Protein AF-A0A554S8Y3-F1 (afdb_monomer)

Solvent-accessible surface area (backbone atoms only — not comparable to full-atom values): 15514 Å² total; per-residue (Å²): 140,79,86,84,86,81,78,82,74,83,78,60,60,66,66,73,74,60,47,69,77,71,52,68,78,78,45,65,41,80,72,63,92,57,38,56,46,38,65,71,66,74,56,55,66,86,38,66,68,53,41,50,53,46,27,44,69,53,10,54,27,37,70,70,82,59,77,73,46,90,82,62,28,68,51,80,97,58,100,66,63,37,24,50,49,49,83,85,73,83,77,45,76,69,56,47,53,49,41,38,47,22,48,49,52,47,47,52,52,43,51,37,52,48,26,54,69,70,74,43,83,40,15,62,63,37,56,75,68,50,54,85,67,50,64,81,67,49,75,83,57,67,79,65,62,88,78,53,53,59,50,58,48,27,53,52,54,49,50,52,55,40,50,58,28,40,57,81,73,56,91,76,91,73,67,91,88,63,72,44,54,62,76,66,38,24,37,31,24,52,34,30,49,53,51,49,53,39,60,76,65,68,60,62,75,42,59,19,72,24,93,89,62,58,47,50,36,77,62,34,56,60,88,60,49,81,71,62,80,87,75,82,74,55,30,50,32,66,64,44,49,52,52,44,52,51,53,53,51,55,50,54,51,49,62,54,63,76,73,112

Sequence (260 aa):
MRDPITCHADHIDWFEQHGTEQLMGETSREAPREMHLREVFDFDVDDADQLVSFVESYGDPRHAVSPVDPSAPLAESRMDLPFAPVPGLRSTQASLRQLAHGVTLIRLLADHAEAALRGEPVGPIWQHAGAFDLRDTDERLNGEILDADVEDGGWRVFSDLLNRGLKVVHPVVVPAGTDARLAIASTFEVACVLIFNDLAESLPYSYCADETCGRRFKRQIGRAAQREGRRGAKFCSPQHARNQSQRERRRAARTKGEAG

Structure (mmCIF, N/CA/C/O backbone):
data_AF-A0A554S8Y3-F1
#
_entry.id   AF-A0A554S8Y3-F1
#
loop_
_atom_site.group_PDB
_atom_site.id
_atom_site.type_symbol
_atom_site.label_atom_id
_atom_site.label_alt_id
_atom_site.label_comp_id
_atom_site.label_asym_id
_atom_site.label_entity_id
_atom_site.label_seq_id
_atom_site.pdbx_PDB_ins_code
_atom_site.Cartn_x
_atom_site.Cartn_y
_atom_site.Cartn_z
_atom_site.occupancy
_atom_site.B_iso_or_equiv
_atom_site.auth_seq_id
_atom_site.auth_comp_id
_atom_site.auth_asym_id
_atom_site.auth_atom_id
_atom_site.pdbx_PDB_model_num
ATOM 1 N N . MET A 1 1 ? -1.867 9.276 -47.555 1.00 32.09 1 MET A N 1
ATOM 2 C CA . MET A 1 1 ? -0.697 9.967 -46.980 1.00 32.09 1 MET A CA 1
ATOM 3 C C . MET A 1 1 ? -1.157 10.620 -45.695 1.00 32.09 1 MET A C 1
ATOM 5 O O . MET A 1 1 ? -1.947 11.548 -45.763 1.00 32.09 1 MET A O 1
ATOM 9 N N . ARG A 1 2 ? -0.811 10.026 -44.551 1.00 24.88 2 ARG A N 1
ATOM 10 C CA . ARG A 1 2 ? -1.047 10.575 -43.212 1.00 24.88 2 ARG A CA 1
ATOM 11 C C . ARG A 1 2 ? 0.329 10.887 -42.640 1.00 24.88 2 ARG A C 1
ATOM 13 O O . ARG A 1 2 ? 1.201 10.023 -42.721 1.00 24.88 2 ARG A O 1
ATOM 20 N N . ASP A 1 3 ? 0.501 12.102 -42.144 1.00 22.52 3 ASP A N 1
ATOM 21 C CA . ASP A 1 3 ? 1.737 12.551 -41.513 1.00 22.52 3 ASP A CA 1
ATOM 22 C C . ASP A 1 3 ? 2.022 11.753 -40.228 1.00 22.52 3 ASP A C 1
ATOM 24 O O . ASP A 1 3 ? 1.081 11.385 -39.514 1.00 22.52 3 ASP A O 1
ATOM 28 N N . PRO A 1 4 ? 3.297 11.457 -39.924 1.00 25.80 4 PRO A N 1
ATOM 29 C CA . PRO A 1 4 ? 3.677 10.808 -38.681 1.00 25.80 4 PRO A CA 1
ATOM 30 C C . PRO A 1 4 ? 3.626 11.799 -37.510 1.00 25.80 4 PRO A C 1
ATOM 32 O O . PRO A 1 4 ? 4.131 12.917 -37.585 1.00 25.80 4 PRO A O 1
ATOM 35 N N . ILE A 1 5 ? 3.025 11.353 -36.409 1.00 22.69 5 ILE A N 1
ATOM 36 C CA . ILE A 1 5 ? 2.992 12.048 -35.121 1.00 22.69 5 ILE A CA 1
ATOM 37 C C . ILE A 1 5 ? 4.405 12.007 -34.525 1.00 22.69 5 ILE A C 1
ATOM 39 O O . ILE A 1 5 ? 4.878 10.951 -34.111 1.00 22.69 5 ILE A O 1
ATOM 43 N N . THR A 1 6 ? 5.086 13.150 -34.473 1.00 24.91 6 THR A N 1
ATOM 44 C CA . THR A 1 6 ? 6.301 13.341 -33.672 1.00 24.91 6 THR A CA 1
ATOM 45 C C . THR A 1 6 ? 5.913 13.545 -32.208 1.00 24.91 6 THR A C 1
ATOM 47 O O . THR A 1 6 ? 5.287 14.546 -31.863 1.00 24.91 6 THR A O 1
ATOM 50 N N . CYS A 1 7 ? 6.271 12.592 -31.346 1.00 25.59 7 CYS A N 1
ATOM 51 C CA . CYS A 1 7 ? 6.170 12.738 -29.896 1.00 25.59 7 CYS A CA 1
ATOM 52 C C . CYS A 1 7 ? 7.400 13.514 -29.397 1.00 25.59 7 CYS A C 1
ATOM 54 O O . CYS A 1 7 ? 8.530 13.084 -29.621 1.00 25.59 7 CYS A O 1
ATOM 56 N N . HIS A 1 8 ? 7.176 14.670 -28.771 1.00 25.42 8 HIS A N 1
ATOM 57 C CA . HIS A 1 8 ? 8.222 15.508 -28.183 1.00 25.42 8 HIS A CA 1
ATOM 58 C C . HIS A 1 8 ? 8.932 14.780 -27.030 1.00 25.42 8 HIS A C 1
ATOM 60 O O . HIS A 1 8 ? 8.287 14.229 -26.137 1.00 25.42 8 HIS A O 1
ATOM 66 N N . ALA A 1 9 ? 10.264 14.779 -27.074 1.00 29.89 9 ALA A N 1
ATOM 67 C CA . ALA A 1 9 ? 11.174 14.103 -26.154 1.00 29.89 9 ALA A CA 1
ATOM 68 C C . ALA A 1 9 ? 11.565 14.992 -24.955 1.00 29.89 9 ALA A C 1
ATOM 70 O O . ALA A 1 9 ? 12.721 15.024 -24.547 1.00 29.89 9 ALA A O 1
ATOM 71 N N . ASP A 1 10 ? 10.609 15.708 -24.362 1.00 30.97 10 ASP A N 1
ATOM 72 C CA . ASP A 1 10 ? 10.915 16.793 -23.413 1.00 30.97 10 ASP A CA 1
ATOM 73 C C . ASP A 1 10 ? 11.149 16.321 -21.956 1.00 30.97 10 ASP A C 1
ATOM 75 O O . ASP A 1 10 ? 11.241 17.138 -21.043 1.00 30.97 10 ASP A O 1
ATOM 79 N N . HIS A 1 11 ? 11.258 15.010 -21.698 1.00 35.75 11 HIS A N 1
ATOM 80 C CA . HIS A 1 11 ? 11.501 14.466 -20.348 1.00 35.75 11 HIS A CA 1
ATOM 81 C C . HIS A 1 11 ? 12.909 13.886 -20.125 1.00 35.75 11 HIS A C 1
ATOM 83 O O . HIS A 1 11 ? 13.242 13.553 -18.989 1.00 35.75 11 HIS A O 1
ATOM 89 N N . ILE A 1 12 ? 13.740 13.790 -21.169 1.00 36.66 12 ILE A N 1
ATOM 90 C CA . ILE A 1 12 ? 15.119 13.273 -21.067 1.00 36.66 12 ILE A CA 1
ATOM 91 C C . ILE A 1 12 ? 16.113 14.393 -20.688 1.00 36.66 12 ILE A C 1
ATOM 93 O O . ILE A 1 12 ? 17.079 14.144 -19.968 1.00 36.66 12 ILE A O 1
ATOM 97 N N . ASP A 1 13 ? 15.809 15.647 -21.038 1.00 39.38 13 ASP A N 1
ATOM 98 C CA . ASP A 1 13 ? 16.707 16.802 -20.861 1.00 39.38 13 ASP A CA 1
ATOM 99 C C . ASP A 1 13 ? 17.059 17.140 -19.401 1.00 39.38 13 ASP A C 1
ATOM 101 O O . ASP A 1 13 ? 18.112 17.721 -19.132 1.00 39.38 13 ASP A O 1
ATOM 105 N N . TRP A 1 14 ? 16.215 16.787 -18.424 1.00 40.28 14 TRP A N 1
ATOM 106 C CA . TRP A 1 14 ? 16.473 17.154 -17.025 1.00 40.28 14 TRP A CA 1
ATOM 107 C C . TRP A 1 14 ? 17.658 16.382 -16.422 1.00 40.28 14 TRP A C 1
ATOM 109 O O . TRP A 1 14 ? 18.481 16.968 -15.711 1.00 40.28 14 TRP A O 1
ATOM 119 N N . PHE A 1 15 ? 17.770 15.089 -16.746 1.00 39.41 15 PHE A N 1
ATOM 120 C CA . PHE A 1 15 ? 18.837 14.210 -16.258 1.00 39.41 15 PHE A CA 1
ATOM 121 C C . PHE A 1 15 ? 20.174 14.458 -16.965 1.00 39.41 15 PHE A C 1
ATOM 123 O O . PHE A 1 15 ? 21.226 14.312 -16.342 1.00 39.41 15 PHE A O 1
ATOM 130 N N . GLU A 1 16 ? 20.149 14.880 -18.232 1.00 44.16 16 GLU A N 1
ATOM 131 C CA . GLU A 1 16 ? 21.363 15.218 -18.984 1.00 44.16 16 GLU A CA 1
ATOM 132 C C . GLU A 1 16 ? 21.994 16.542 -18.518 1.00 44.16 16 GLU A C 1
ATOM 134 O O . GLU A 1 16 ? 23.217 16.680 -18.541 1.00 44.16 16 GLU A O 1
ATOM 139 N N . GLN A 1 17 ? 21.192 17.497 -18.027 1.00 43.94 17 GLN A N 1
ATOM 140 C CA . GLN A 1 17 ? 21.682 18.822 -17.622 1.00 43.94 17 GLN A CA 1
ATOM 141 C C . GLN A 1 17 ? 22.349 18.880 -16.237 1.00 43.94 17 GLN A C 1
ATOM 143 O O . GLN A 1 17 ? 23.134 19.798 -16.001 1.00 43.94 17 GLN A O 1
ATOM 148 N N . HIS A 1 18 ? 22.064 17.946 -15.319 1.00 44.47 18 HIS A N 1
ATOM 149 C CA . HIS A 1 18 ? 22.409 18.125 -13.895 1.00 44.47 18 HIS A CA 1
ATOM 150 C C . HIS A 1 18 ? 23.470 17.183 -13.317 1.00 44.47 18 HIS A C 1
ATOM 152 O O . HIS A 1 18 ? 23.803 17.348 -12.152 1.00 44.47 18 HIS A O 1
ATOM 158 N N . GLY A 1 19 ? 24.047 16.253 -14.087 1.00 38.53 19 GLY A N 1
ATOM 159 C CA . GLY A 1 19 ? 25.144 15.393 -13.614 1.00 38.53 19 GLY A CA 1
ATOM 160 C C . GLY A 1 19 ? 24.766 14.510 -12.409 1.00 38.53 19 GLY A C 1
ATOM 161 O O . GLY A 1 19 ? 24.662 14.952 -11.269 1.00 38.53 19 GLY A O 1
ATOM 162 N N . THR A 1 20 ? 24.617 13.205 -12.626 1.00 44.44 20 THR A N 1
ATOM 163 C CA . THR A 1 20 ? 24.158 12.246 -11.598 1.00 44.44 20 THR A CA 1
ATOM 164 C C . THR A 1 20 ? 25.006 12.205 -10.315 1.00 44.44 20 THR A C 1
ATOM 166 O O . THR A 1 20 ? 24.491 11.821 -9.267 1.00 44.44 20 THR A O 1
ATOM 169 N N . GLU A 1 21 ? 26.274 12.633 -10.356 1.00 37.38 21 GLU A N 1
ATOM 170 C CA . GLU A 1 21 ? 27.138 12.739 -9.165 1.00 37.38 21 GLU A CA 1
ATOM 171 C C . GLU A 1 21 ? 26.635 13.764 -8.138 1.00 37.38 21 GLU A C 1
ATOM 173 O O . GLU A 1 21 ? 26.819 13.561 -6.940 1.00 37.38 21 GLU A O 1
ATOM 178 N N . GLN A 1 22 ? 25.948 14.827 -8.572 1.00 37.47 22 GLN A N 1
ATOM 179 C CA . GLN A 1 22 ? 25.429 15.859 -7.670 1.00 37.47 22 GLN A CA 1
ATOM 180 C C . GLN A 1 22 ? 24.084 15.461 -7.027 1.00 37.47 22 GLN A C 1
ATOM 182 O O . GLN A 1 22 ? 23.733 15.966 -5.965 1.00 37.47 22 GLN A O 1
ATOM 187 N N . LEU A 1 23 ? 23.356 14.505 -7.621 1.00 41.91 23 LEU A N 1
ATOM 188 C CA . LEU A 1 23 ? 22.058 14.011 -7.135 1.00 41.91 23 LEU A CA 1
ATOM 189 C C . LEU A 1 23 ? 22.181 12.874 -6.106 1.00 41.91 23 LEU A C 1
ATOM 191 O O . LEU A 1 23 ? 21.374 12.798 -5.176 1.00 41.91 23 LEU A O 1
ATOM 195 N N . MET A 1 24 ? 23.198 12.012 -6.228 1.00 43.16 24 MET A N 1
ATOM 196 C CA . MET A 1 24 ? 23.351 10.835 -5.357 1.00 43.16 24 MET A CA 1
ATOM 197 C C . MET A 1 24 ? 23.860 11.162 -3.940 1.00 43.16 24 MET A C 1
ATOM 199 O O . MET A 1 24 ? 23.683 10.350 -3.034 1.00 43.16 24 MET A O 1
ATOM 203 N N . GLY A 1 25 ? 24.454 12.343 -3.726 1.00 37.69 25 GLY A N 1
ATOM 204 C CA . GLY A 1 25 ? 25.002 12.750 -2.425 1.00 37.69 25 GLY A CA 1
ATOM 205 C C . GLY A 1 25 ? 23.976 13.268 -1.407 1.00 37.69 25 GLY A C 1
ATOM 206 O O . GLY A 1 25 ? 24.238 13.198 -0.209 1.00 37.69 25 GLY A O 1
ATOM 207 N N . GLU A 1 26 ? 22.811 13.764 -1.851 1.00 44.97 26 GLU A N 1
ATOM 208 C CA . GLU A 1 26 ? 21.887 14.519 -0.978 1.00 44.97 26 GLU A CA 1
ATOM 209 C C . GLU A 1 26 ? 20.409 14.082 -1.022 1.00 44.97 26 GLU A C 1
ATOM 211 O O . GLU A 1 26 ? 19.619 14.574 -0.215 1.00 44.97 26 GLU A O 1
ATOM 216 N N . THR A 1 27 ? 19.993 13.157 -1.901 1.00 53.38 27 THR A N 1
ATOM 217 C CA . THR A 1 27 ? 18.547 12.878 -2.098 1.00 53.38 27 THR A CA 1
ATOM 218 C C . THR A 1 27 ? 18.084 11.441 -1.862 1.00 53.38 27 THR A C 1
ATOM 220 O O . THR A 1 27 ? 16.877 11.202 -1.859 1.00 53.38 27 THR A O 1
ATOM 223 N N . SER A 1 28 ? 18.991 10.503 -1.578 1.00 56.44 28 SER A N 1
ATOM 224 C CA . SER A 1 28 ? 18.603 9.155 -1.147 1.00 56.44 28 SER A CA 1
ATOM 225 C C . SER A 1 28 ? 17.896 9.207 0.211 1.00 56.44 28 SER A C 1
ATOM 227 O O . SER A 1 28 ? 18.450 9.707 1.195 1.00 56.44 28 SER A O 1
ATOM 229 N N . ARG A 1 29 ? 16.672 8.678 0.273 1.00 65.25 29 ARG A N 1
ATOM 230 C CA . ARG A 1 29 ? 15.918 8.502 1.521 1.00 65.25 29 ARG A CA 1
ATOM 231 C C . ARG A 1 29 ? 15.637 7.024 1.770 1.00 65.25 29 ARG A C 1
ATOM 233 O O . ARG A 1 29 ? 15.319 6.283 0.846 1.00 65.25 29 ARG A O 1
ATOM 240 N N . GLU A 1 30 ? 15.711 6.610 3.036 1.00 70.62 30 GLU A N 1
ATOM 241 C CA . GLU A 1 30 ? 15.202 5.301 3.460 1.00 70.62 30 GLU A CA 1
ATOM 242 C C . GLU A 1 30 ? 13.674 5.311 3.321 1.00 70.62 30 GLU A C 1
ATOM 244 O O . GLU A 1 30 ? 12.994 6.204 3.840 1.00 70.62 30 GLU A O 1
ATOM 249 N N . ALA A 1 31 ? 13.128 4.325 2.611 1.00 76.50 31 ALA A N 1
ATOM 250 C CA . ALA A 1 31 ? 11.687 4.165 2.486 1.00 76.50 31 ALA A CA 1
ATOM 251 C C . ALA A 1 31 ? 11.042 3.875 3.851 1.00 76.50 31 ALA A C 1
ATOM 253 O O . ALA A 1 31 ? 11.572 3.074 4.631 1.00 76.50 31 ALA A O 1
ATOM 254 N N . PRO A 1 32 ? 9.872 4.466 4.160 1.00 84.06 32 PRO A N 1
ATOM 255 C CA . PRO A 1 32 ? 9.153 4.128 5.377 1.00 84.06 32 PRO A CA 1
ATOM 256 C C . PRO A 1 32 ? 8.871 2.624 5.465 1.00 84.06 32 PRO A C 1
ATOM 258 O O . PRO A 1 32 ? 8.355 2.001 4.534 1.00 84.06 32 PRO A O 1
ATOM 261 N N . ARG A 1 33 ? 9.150 2.041 6.634 1.00 76.31 33 ARG A N 1
ATOM 262 C CA . ARG A 1 33 ? 8.761 0.664 6.959 1.00 76.31 33 ARG A CA 1
ATOM 263 C C . ARG A 1 33 ? 7.232 0.606 6.933 1.00 76.31 33 ARG A C 1
ATOM 265 O O . ARG A 1 33 ? 6.613 1.210 7.802 1.00 76.31 33 ARG A O 1
ATOM 272 N N . GLU A 1 34 ? 6.644 -0.106 5.973 1.00 87.62 34 GLU A N 1
ATOM 273 C CA . GLU A 1 34 ? 5.189 -0.167 5.692 1.00 87.62 34 GLU A CA 1
ATOM 274 C C . GLU A 1 34 ? 4.627 0.951 4.791 1.00 87.62 34 GLU A C 1
ATOM 276 O O . GLU A 1 34 ? 3.426 1.227 4.833 1.00 87.62 34 GLU A O 1
ATOM 281 N N . MET A 1 35 ? 5.453 1.575 3.944 1.00 92.06 35 MET A N 1
ATOM 282 C CA . MET A 1 35 ? 4.984 2.535 2.932 1.00 92.06 35 MET A CA 1
ATOM 283 C C . MET A 1 35 ? 3.808 1.993 2.095 1.00 92.06 35 MET A C 1
ATOM 285 O O . MET A 1 35 ? 2.833 2.709 1.873 1.00 92.06 35 MET A O 1
ATOM 289 N N . HIS A 1 36 ? 3.859 0.715 1.700 1.00 92.69 36 HIS A N 1
ATOM 290 C CA . HIS A 1 36 ? 2.816 0.039 0.916 1.00 92.69 36 HIS A CA 1
ATOM 291 C C . HIS A 1 36 ? 1.486 -0.146 1.659 1.00 92.69 36 HIS A C 1
ATOM 293 O O . HIS A 1 36 ? 0.478 -0.403 1.014 1.00 92.69 36 HIS A O 1
ATOM 299 N N . LEU A 1 37 ? 1.457 -0.006 2.990 1.00 90.81 37 LEU A N 1
ATOM 300 C CA . LEU A 1 37 ? 0.238 -0.129 3.806 1.00 90.81 37 LEU A CA 1
ATOM 301 C C . LEU A 1 37 ? -0.275 1.212 4.323 1.00 90.81 37 LEU A C 1
ATOM 303 O O . LEU A 1 37 ? -1.469 1.355 4.579 1.00 90.81 37 LEU A O 1
ATOM 307 N N . ARG A 1 38 ? 0.632 2.170 4.535 1.00 89.38 38 ARG A N 1
ATOM 308 C CA . ARG A 1 38 ? 0.322 3.458 5.158 1.00 89.38 38 ARG A CA 1
ATOM 309 C C . ARG A 1 38 ? 0.218 4.540 4.108 1.00 89.38 38 ARG A C 1
ATOM 311 O O . ARG A 1 38 ? -0.877 4.988 3.807 1.00 89.38 38 ARG A O 1
ATOM 318 N N . GLU A 1 39 ? 1.354 4.909 3.537 1.00 92.06 39 GLU A N 1
ATOM 319 C CA . GLU A 1 39 ? 1.483 6.101 2.702 1.00 92.06 39 GLU A CA 1
ATOM 320 C C . GLU A 1 39 ? 0.682 5.963 1.412 1.00 92.06 39 GLU A C 1
ATOM 322 O O . GLU A 1 39 ? -0.038 6.873 1.024 1.00 92.06 39 GLU A O 1
ATOM 327 N N . VAL A 1 40 ? 0.720 4.780 0.795 1.00 92.94 40 VAL A N 1
ATOM 328 C CA . VAL A 1 40 ? -0.010 4.509 -0.447 1.00 92.94 40 VAL A CA 1
ATOM 329 C C . VAL A 1 40 ? -1.531 4.591 -0.257 1.00 92.94 40 VAL A C 1
ATOM 331 O O . VAL A 1 40 ? -2.231 4.881 -1.221 1.00 92.94 40 VAL A O 1
ATOM 334 N N . PHE A 1 41 ? -2.062 4.375 0.952 1.00 92.75 41 PHE A N 1
ATOM 335 C CA . PHE A 1 41 ? -3.505 4.370 1.245 1.00 92.75 41 PHE A CA 1
ATOM 336 C C . PHE A 1 41 ? -4.007 5.635 1.962 1.00 92.75 41 PHE A C 1
ATOM 338 O O . PHE A 1 41 ? -5.208 5.753 2.190 1.00 92.75 41 PHE A O 1
ATOM 345 N N . ASP A 1 42 ? -3.128 6.571 2.328 1.00 90.81 42 ASP A N 1
ATOM 346 C CA . ASP A 1 42 ? -3.476 7.726 3.177 1.00 90.81 42 ASP A CA 1
ATOM 347 C C . ASP A 1 42 ? -3.930 8.970 2.400 1.00 90.81 42 ASP A C 1
ATOM 349 O O . ASP A 1 42 ? -4.070 10.048 2.975 1.00 90.81 42 ASP A O 1
ATOM 353 N N . PHE A 1 43 ? -4.139 8.839 1.092 1.00 92.25 43 PHE A N 1
ATOM 35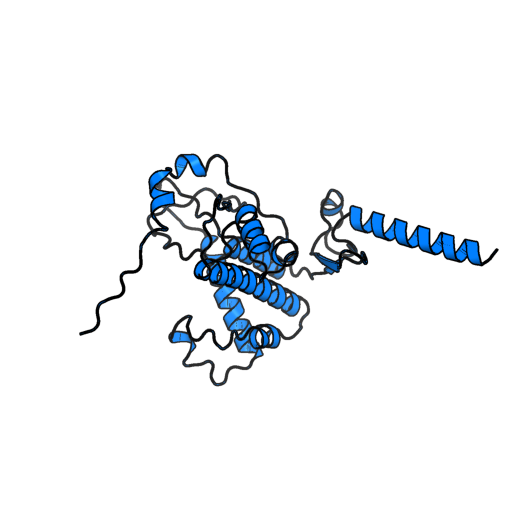4 C CA . PHE A 1 43 ? -4.505 9.950 0.222 1.00 92.25 43 PHE A CA 1
ATOM 355 C C . PHE A 1 43 ? -5.460 9.509 -0.891 1.00 92.25 43 PHE A C 1
ATOM 357 O O . PHE A 1 43 ? -5.552 8.322 -1.225 1.00 92.25 43 PHE A O 1
ATOM 364 N N . ASP A 1 44 ? -6.183 10.464 -1.465 1.00 93.50 44 ASP A N 1
ATOM 365 C CA . ASP A 1 44 ? -7.040 10.222 -2.623 1.00 93.50 44 ASP A CA 1
ATOM 366 C C . ASP A 1 44 ? -6.194 10.195 -3.904 1.00 93.50 44 ASP A C 1
ATOM 368 O O . ASP A 1 44 ? -5.532 11.171 -4.244 1.00 93.50 44 ASP A O 1
ATOM 372 N N . VAL A 1 45 ? -6.197 9.061 -4.608 1.00 91.88 45 VAL A N 1
ATOM 373 C CA . VAL A 1 45 ? -5.383 8.873 -5.822 1.00 91.88 45 VAL A CA 1
ATOM 374 C C . VAL A 1 45 ? -5.927 9.671 -7.010 1.00 91.88 45 VAL A C 1
ATOM 376 O O . VAL A 1 45 ? -5.173 9.968 -7.938 1.00 91.88 45 VAL A O 1
ATOM 379 N N . ASP A 1 46 ? -7.209 10.041 -6.965 1.00 90.00 46 ASP A N 1
ATOM 380 C CA . ASP A 1 46 ? -7.864 10.859 -7.985 1.00 90.00 46 ASP A CA 1
ATOM 381 C C . ASP A 1 46 ? -7.681 12.369 -7.726 1.00 90.00 46 ASP A C 1
ATOM 383 O O . ASP A 1 46 ? -7.937 13.192 -8.612 1.00 90.00 46 ASP A O 1
ATOM 387 N N . ASP A 1 47 ? -7.183 12.746 -6.542 1.00 94.56 47 ASP A N 1
ATOM 388 C CA . ASP A 1 47 ? -6.778 14.112 -6.213 1.00 94.56 47 ASP A CA 1
ATOM 389 C C . ASP A 1 47 ? -5.347 14.369 -6.716 1.00 94.56 47 ASP A C 1
ATOM 391 O O . ASP A 1 47 ? -4.356 13.850 -6.194 1.00 94.56 47 ASP A O 1
ATOM 395 N N . ALA A 1 48 ? -5.240 15.193 -7.760 1.00 91.69 48 ALA A N 1
ATOM 396 C CA . ALA A 1 48 ? -3.975 15.497 -8.417 1.00 91.69 48 ALA A CA 1
ATOM 397 C C . ALA A 1 48 ? -2.942 16.143 -7.480 1.00 91.69 48 ALA A C 1
ATOM 399 O O . ALA A 1 48 ? -1.752 15.850 -7.613 1.00 91.69 48 ALA A O 1
ATOM 400 N N . ASP A 1 49 ? -3.370 16.987 -6.538 1.00 92.00 49 ASP A N 1
ATOM 401 C CA . ASP A 1 49 ? -2.456 17.682 -5.629 1.00 92.00 49 ASP A CA 1
ATOM 402 C C . ASP A 1 49 ? -1.886 16.699 -4.602 1.00 92.00 49 ASP A C 1
ATOM 404 O O . ASP A 1 49 ? -0.682 16.696 -4.325 1.00 92.00 49 ASP A O 1
ATOM 408 N N . GLN A 1 50 ? -2.732 15.801 -4.088 1.00 94.56 50 GLN A N 1
ATOM 409 C CA . GLN A 1 50 ? -2.296 14.738 -3.184 1.00 94.56 50 GLN A CA 1
ATOM 410 C C . GLN A 1 50 ? -1.368 13.737 -3.885 1.00 94.56 50 GLN A C 1
ATOM 412 O O . GLN A 1 50 ? -0.345 13.348 -3.320 1.00 94.56 50 GLN A O 1
ATOM 417 N N . LEU A 1 51 ? -1.670 13.369 -5.134 1.00 92.50 51 LEU A N 1
ATOM 418 C CA . LEU A 1 51 ? -0.823 12.489 -5.936 1.00 92.50 51 LEU A CA 1
ATOM 419 C C . LEU A 1 51 ? 0.548 13.112 -6.227 1.00 92.50 51 LEU A C 1
ATOM 421 O O . LEU A 1 51 ? 1.566 12.437 -6.078 1.00 92.50 51 LEU A O 1
ATOM 425 N N . VAL A 1 52 ? 0.603 14.393 -6.609 1.00 89.81 52 VAL A N 1
ATOM 426 C CA . VAL A 1 52 ? 1.880 15.099 -6.812 1.00 89.81 52 VAL A CA 1
ATOM 427 C C . VAL A 1 52 ? 2.664 15.162 -5.504 1.00 89.81 52 VAL A C 1
ATOM 429 O O . VAL A 1 52 ? 3.843 14.813 -5.495 1.00 89.81 52 VAL A O 1
ATOM 432 N N . SER A 1 53 ? 2.011 15.503 -4.390 1.00 90.44 53 SER A N 1
ATOM 433 C CA . SER A 1 53 ? 2.654 15.536 -3.072 1.00 90.44 53 SER A CA 1
ATOM 434 C C . SER A 1 53 ? 3.227 14.172 -2.664 1.00 90.44 53 SER A C 1
ATOM 436 O O . SER A 1 53 ? 4.335 14.098 -2.121 1.00 90.44 53 SER A O 1
ATOM 438 N N . PHE A 1 54 ? 2.519 13.081 -2.974 1.00 91.94 54 PHE A N 1
ATOM 439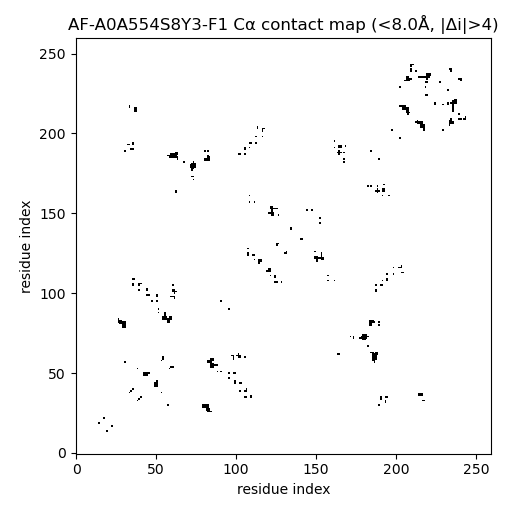 C CA . PHE A 1 54 ? 3.016 11.722 -2.776 1.00 91.94 54 PHE A CA 1
ATOM 440 C C . PHE A 1 54 ? 4.280 11.458 -3.608 1.00 91.94 54 PHE A C 1
ATOM 442 O O . PHE A 1 54 ? 5.282 11.005 -3.058 1.00 91.94 54 PHE A O 1
ATOM 449 N N . VAL A 1 55 ? 4.274 11.782 -4.905 1.00 89.50 55 VAL A N 1
ATOM 450 C CA . VAL A 1 55 ? 5.420 11.561 -5.811 1.00 89.50 55 VAL A CA 1
ATOM 451 C C . VAL A 1 55 ? 6.638 12.394 -5.405 1.00 89.50 55 VAL A C 1
ATOM 453 O O . VAL A 1 55 ? 7.768 11.906 -5.418 1.00 89.50 55 VAL A O 1
ATOM 456 N N . GLU A 1 56 ? 6.427 13.638 -4.983 1.00 87.19 56 GLU A N 1
ATOM 457 C CA . GLU A 1 56 ? 7.495 14.492 -4.454 1.00 87.19 56 GLU A CA 1
ATOM 458 C C . GLU A 1 56 ? 8.072 13.959 -3.138 1.00 87.19 56 GLU A C 1
ATOM 460 O O . GLU A 1 56 ? 9.242 14.186 -2.840 1.00 87.19 56 GLU A O 1
ATOM 465 N N . SER A 1 57 ? 7.272 13.249 -2.342 1.00 87.50 57 SER A N 1
ATOM 466 C CA . SER A 1 57 ? 7.704 12.714 -1.047 1.00 87.50 57 SER A CA 1
ATOM 467 C C . SER A 1 57 ? 8.384 11.353 -1.165 1.00 87.50 57 SER A C 1
ATOM 469 O O . SER A 1 57 ? 9.357 11.098 -0.450 1.00 87.50 57 SER A O 1
ATOM 471 N N . TYR A 1 58 ? 7.870 10.499 -2.053 1.00 87.31 58 TYR A N 1
ATOM 472 C CA . TYR A 1 58 ? 8.170 9.068 -2.102 1.00 87.31 58 TYR A CA 1
ATOM 473 C C . TYR A 1 58 ? 8.769 8.590 -3.426 1.00 87.31 58 TYR A C 1
ATOM 475 O O . TYR A 1 58 ? 9.199 7.447 -3.491 1.00 87.31 58 TYR A O 1
ATOM 483 N N . GLY A 1 59 ? 8.858 9.446 -4.445 1.00 87.25 59 GLY A N 1
ATOM 484 C CA . GLY A 1 59 ? 9.398 9.104 -5.761 1.00 87.25 59 GLY A CA 1
ATOM 485 C C . GLY A 1 59 ? 8.338 8.611 -6.748 1.00 87.25 59 GLY A C 1
ATOM 486 O O . GLY A 1 59 ? 7.139 8.582 -6.457 1.00 87.25 59 GLY A O 1
ATOM 487 N N . ASP A 1 60 ? 8.786 8.234 -7.946 1.00 88.00 60 ASP A N 1
ATOM 488 C CA . ASP A 1 60 ? 7.915 7.780 -9.032 1.00 88.00 60 ASP A CA 1
ATOM 489 C C . ASP A 1 60 ? 7.279 6.404 -8.716 1.00 88.00 60 ASP A C 1
ATOM 491 O O . ASP A 1 60 ? 8.004 5.429 -8.512 1.00 88.00 60 ASP A O 1
ATOM 495 N N . PRO A 1 61 ? 5.938 6.284 -8.668 1.00 89.25 61 PRO A N 1
ATOM 496 C CA . PRO A 1 61 ? 5.218 5.036 -8.427 1.00 89.25 61 PRO A CA 1
ATOM 497 C C . PRO A 1 61 ? 5.046 4.175 -9.673 1.00 89.25 61 PRO A C 1
ATOM 499 O O . PRO A 1 61 ? 4.430 3.114 -9.597 1.00 89.25 61 PRO A O 1
ATOM 502 N N . ARG A 1 62 ? 5.519 4.618 -10.836 1.00 86.25 62 ARG A N 1
ATOM 503 C CA . ARG A 1 62 ? 5.559 3.770 -12.023 1.00 86.25 62 ARG A CA 1
ATOM 504 C C . ARG A 1 62 ? 6.703 2.783 -11.849 1.00 86.25 62 ARG A C 1
ATOM 506 O O . ARG A 1 62 ? 7.758 3.141 -11.335 1.00 86.25 62 ARG A O 1
ATOM 513 N N . HIS A 1 63 ? 6.508 1.552 -12.316 1.00 75.31 63 HIS A N 1
ATOM 514 C CA . HIS A 1 63 ? 7.631 0.641 -12.510 1.00 75.31 63 HIS A CA 1
ATOM 515 C C . HIS A 1 63 ? 8.681 1.386 -13.330 1.00 75.31 63 HIS A C 1
ATOM 517 O O . HIS A 1 63 ? 8.344 1.896 -14.408 1.00 75.31 63 HIS A O 1
ATOM 523 N N . ALA A 1 64 ? 9.925 1.451 -12.854 1.00 62.56 64 ALA A N 1
ATOM 524 C CA . ALA A 1 64 ? 10.985 2.008 -13.662 1.00 62.56 64 ALA A CA 1
ATOM 525 C C . ALA A 1 64 ? 11.160 1.050 -14.836 1.00 62.56 64 ALA A C 1
ATOM 527 O O . ALA A 1 64 ? 11.871 0.052 -14.774 1.00 62.56 64 ALA A O 1
ATOM 528 N N . VAL A 1 65 ? 10.514 1.347 -15.964 1.00 47.72 65 VAL A N 1
ATOM 529 C CA . VAL A 1 65 ? 10.982 0.880 -17.269 1.00 47.72 65 VAL A CA 1
ATOM 530 C C . VAL A 1 65 ? 12.254 1.667 -17.574 1.00 47.72 65 VAL A C 1
ATOM 532 O O . VAL A 1 65 ? 12.392 2.282 -18.623 1.00 47.72 65 VAL A O 1
ATOM 535 N N . SER A 1 66 ? 13.181 1.728 -16.617 1.00 40.34 66 SER A N 1
ATOM 536 C CA . SER A 1 66 ? 14.534 2.038 -16.974 1.00 40.34 66 SER A CA 1
ATOM 537 C C . SER A 1 66 ? 14.941 0.844 -17.826 1.00 40.34 66 SER A C 1
ATOM 539 O O . SER A 1 66 ? 14.841 -0.296 -17.348 1.00 40.34 66 SER A O 1
ATOM 541 N N . PRO A 1 67 ? 15.354 1.035 -19.089 1.00 36.91 67 PRO A N 1
ATOM 542 C CA . PRO A 1 67 ? 16.303 0.097 -19.628 1.00 36.91 67 PRO A CA 1
ATOM 543 C C . PRO A 1 67 ? 17.433 0.155 -18.609 1.00 36.91 67 PRO A C 1
ATOM 545 O O . PRO A 1 67 ? 18.159 1.144 -18.535 1.00 36.91 67 PRO A O 1
ATOM 548 N N . VAL A 1 68 ? 17.526 -0.857 -17.744 1.00 40.41 68 VAL A N 1
ATOM 549 C CA . VAL A 1 68 ? 18.810 -1.175 -17.151 1.00 40.41 68 VAL A CA 1
ATOM 550 C C . VAL A 1 68 ? 19.649 -1.416 -18.384 1.00 40.41 68 VAL A C 1
ATOM 552 O O . VAL A 1 68 ? 19.555 -2.469 -19.014 1.00 40.41 68 VAL A O 1
ATOM 555 N N . ASP A 1 69 ? 20.337 -0.369 -18.827 1.00 38.88 69 ASP A N 1
ATOM 556 C CA . ASP A 1 69 ? 21.461 -0.520 -19.702 1.00 38.88 69 ASP A CA 1
ATOM 557 C C . ASP A 1 69 ? 22.284 -1.593 -18.990 1.00 38.88 69 ASP A C 1
ATOM 559 O O . ASP A 1 69 ? 22.661 -1.392 -17.836 1.00 38.88 69 ASP A O 1
ATOM 563 N N . PRO A 1 70 ? 22.471 -2.782 -19.571 1.00 40.47 70 PRO A N 1
ATOM 564 C CA . PRO A 1 70 ? 23.251 -3.821 -18.917 1.00 40.47 70 PRO A CA 1
ATOM 565 C C . PRO A 1 70 ? 24.703 -3.367 -18.673 1.00 40.47 70 PRO A C 1
ATOM 567 O O . PRO A 1 70 ? 25.449 -4.065 -17.990 1.00 40.47 70 PRO A O 1
ATOM 570 N N . SER A 1 71 ? 25.104 -2.206 -19.213 1.00 36.16 71 SER A N 1
ATOM 571 C CA . SER A 1 71 ? 26.350 -1.507 -18.907 1.00 36.16 71 SER A CA 1
ATOM 572 C C . SER A 1 71 ? 26.230 -0.408 -17.836 1.00 36.16 71 SER A C 1
ATOM 574 O O . SER A 1 71 ? 27.257 0.110 -17.396 1.00 36.16 71 SER A O 1
ATOM 576 N N . ALA A 1 72 ? 25.018 -0.093 -17.357 1.00 37.16 72 ALA A N 1
ATOM 577 C CA . ALA A 1 72 ? 24.789 0.707 -16.162 1.00 37.16 72 ALA A CA 1
ATOM 578 C C . ALA A 1 72 ? 25.110 -0.152 -14.920 1.00 37.16 72 ALA A C 1
ATOM 580 O O . ALA A 1 72 ? 24.505 -1.198 -14.692 1.00 37.16 72 ALA A O 1
ATOM 581 N N . PRO A 1 73 ? 26.095 0.247 -14.126 1.00 36.91 73 PRO A N 1
ATOM 582 C CA . PRO A 1 73 ? 26.716 -0.663 -13.160 1.00 36.91 73 PRO A CA 1
ATOM 583 C C . PRO A 1 73 ? 26.05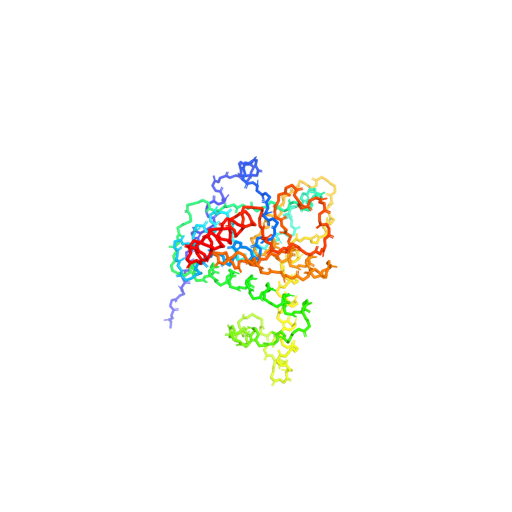4 -0.563 -11.775 1.00 36.91 73 PRO A C 1
ATOM 585 O O . PRO A 1 73 ? 25.286 0.350 -11.618 1.00 36.91 73 PRO A O 1
ATOM 588 N N . LEU A 1 74 ? 26.253 -1.436 -10.773 1.00 43.03 74 LEU A N 1
ATOM 589 C CA . LEU A 1 74 ? 25.400 -1.494 -9.549 1.00 43.03 74 LEU A CA 1
ATOM 590 C C . LEU A 1 74 ? 26.179 -1.447 -8.221 1.00 43.03 74 LEU A C 1
ATOM 592 O O . LEU A 1 74 ? 27.119 -2.221 -8.055 1.00 43.03 74 LEU A O 1
ATOM 596 N N . ALA A 1 75 ? 25.794 -0.583 -7.268 1.00 40.22 75 ALA A N 1
ATOM 597 C CA . ALA A 1 75 ? 26.561 -0.399 -6.026 1.00 40.22 75 ALA A CA 1
ATOM 598 C C . ALA A 1 75 ? 26.199 -1.328 -4.855 1.00 40.22 75 ALA A C 1
ATOM 600 O O . ALA A 1 75 ? 25.302 -2.167 -4.915 1.00 40.22 75 ALA A O 1
ATOM 601 N N . GLU A 1 76 ? 27.010 -1.185 -3.808 1.00 33.16 76 GLU A N 1
ATOM 602 C CA . GLU A 1 76 ? 27.245 -2.148 -2.741 1.00 33.16 76 GLU A CA 1
ATOM 603 C C . GLU A 1 76 ? 26.020 -2.507 -1.890 1.00 33.16 76 GLU A C 1
ATOM 605 O O . GLU A 1 76 ? 25.152 -1.702 -1.560 1.00 33.16 76 GLU A O 1
ATOM 610 N N . SER A 1 77 ? 26.026 -3.775 -1.483 1.00 33.31 77 SER A N 1
ATOM 611 C CA . SER A 1 77 ? 24.993 -4.499 -0.755 1.00 33.31 77 SER A CA 1
ATOM 612 C C . SER A 1 77 ? 24.669 -3.906 0.626 1.00 33.31 77 SER A C 1
ATOM 614 O O . SER A 1 77 ? 25.180 -4.360 1.654 1.00 33.31 77 SER A O 1
ATOM 616 N N . ARG A 1 78 ? 23.715 -2.976 0.669 1.00 34.19 78 ARG A N 1
ATOM 617 C CA . ARG A 1 78 ? 22.781 -2.796 1.793 1.00 34.19 78 ARG A CA 1
ATOM 618 C C . ARG A 1 78 ? 21.368 -2.812 1.217 1.00 34.19 78 ARG A C 1
ATOM 620 O O . ARG A 1 78 ? 21.108 -2.136 0.232 1.00 34.19 78 ARG A O 1
ATOM 627 N N . MET A 1 79 ? 20.454 -3.574 1.823 1.00 41.75 79 MET A N 1
ATOM 628 C CA . MET A 1 79 ? 19.013 -3.581 1.498 1.00 41.75 79 MET A CA 1
ATOM 629 C C . MET A 1 79 ? 18.315 -2.268 1.927 1.00 41.75 79 MET A C 1
ATOM 631 O O . MET A 1 79 ? 17.184 -2.278 2.399 1.00 41.75 79 MET A O 1
ATOM 635 N N . ASP A 1 80 ? 19.001 -1.140 1.772 1.00 43.12 80 ASP A N 1
ATOM 636 C CA . ASP A 1 80 ? 18.478 0.204 1.956 1.00 43.12 80 ASP A CA 1
ATOM 637 C C . ASP A 1 80 ? 18.405 0.804 0.547 1.00 43.12 80 ASP A C 1
ATOM 639 O O . ASP A 1 80 ? 19.333 1.481 0.107 1.00 43.12 80 ASP A O 1
ATOM 643 N N . LEU A 1 81 ? 17.362 0.451 -0.217 1.00 45.16 81 LEU A N 1
ATOM 644 C CA . LEU A 1 81 ? 17.212 0.954 -1.582 1.00 45.16 81 LEU A CA 1
ATOM 645 C C . LEU A 1 81 ? 17.003 2.472 -1.535 1.00 45.16 81 LEU A C 1
ATOM 647 O O . LEU A 1 81 ? 15.989 2.917 -0.987 1.00 45.16 81 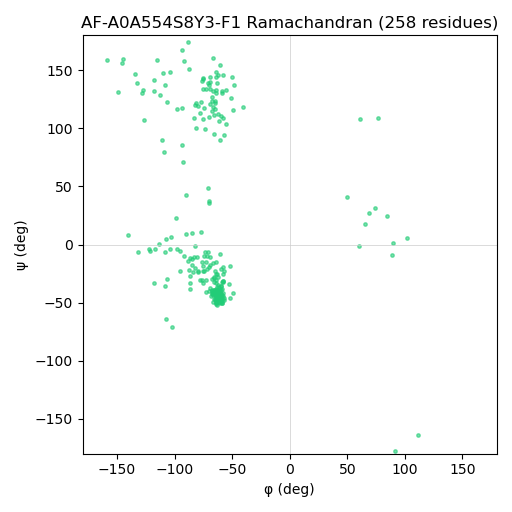LEU A O 1
ATOM 651 N N . PRO A 1 82 ? 17.925 3.269 -2.099 1.00 47.19 82 PRO A N 1
ATOM 652 C CA . PRO A 1 82 ? 17.704 4.693 -2.243 1.00 47.19 82 PRO A CA 1
ATOM 653 C C . PRO A 1 82 ? 16.568 4.906 -3.253 1.00 47.19 82 PRO A C 1
ATOM 655 O O . PRO A 1 82 ? 16.665 4.450 -4.393 1.00 47.19 82 PRO A O 1
ATOM 658 N N . PHE A 1 83 ? 15.503 5.606 -2.861 1.00 54.00 83 PHE A N 1
ATOM 659 C CA . PHE A 1 83 ? 14.556 6.188 -3.816 1.00 54.00 83 PHE A CA 1
ATOM 660 C C . PHE A 1 83 ? 14.811 7.696 -3.910 1.00 54.00 83 PHE A C 1
ATOM 662 O O . PHE A 1 83 ? 15.234 8.320 -2.931 1.00 54.00 83 PHE A O 1
ATOM 669 N N . ALA A 1 84 ? 14.570 8.280 -5.085 1.00 52.81 8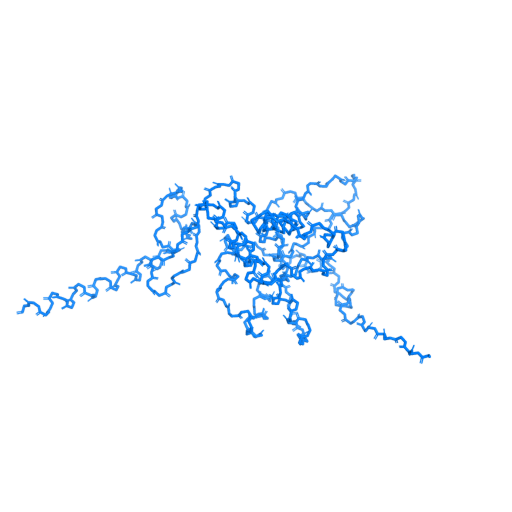4 ALA A N 1
ATOM 670 C CA . ALA A 1 84 ? 14.746 9.709 -5.312 1.00 52.81 84 ALA A CA 1
ATOM 671 C C . ALA A 1 84 ? 13.377 10.404 -5.418 1.00 52.81 84 ALA A C 1
ATOM 673 O O . ALA A 1 84 ? 12.578 10.033 -6.284 1.00 52.81 84 ALA A O 1
ATOM 674 N N . PRO A 1 85 ? 13.084 11.413 -4.577 1.00 57.22 85 PRO A N 1
ATOM 675 C CA . PRO A 1 85 ? 11.958 12.306 -4.828 1.00 57.22 85 PRO A CA 1
ATOM 676 C C . PRO A 1 85 ? 12.152 13.031 -6.169 1.00 57.22 85 PRO A C 1
ATOM 678 O O . PRO A 1 85 ? 13.287 13.218 -6.608 1.00 57.22 85 PRO A O 1
ATOM 681 N N . VAL A 1 86 ? 11.057 13.454 -6.811 1.00 62.81 86 VAL A N 1
ATOM 682 C CA . VAL A 1 86 ? 11.094 14.181 -8.096 1.00 62.81 86 VAL A CA 1
ATOM 683 C C . VAL A 1 86 ? 10.654 15.638 -7.881 1.00 62.81 86 VAL A C 1
ATOM 685 O O . VAL A 1 86 ? 9.457 15.918 -7.952 1.00 62.81 86 VAL A O 1
ATOM 688 N N . PRO A 1 87 ? 11.570 16.584 -7.586 1.00 54.28 87 PRO A N 1
ATOM 689 C CA . PRO A 1 87 ? 11.198 17.968 -7.303 1.00 54.28 87 PRO A CA 1
ATOM 690 C C . PRO A 1 87 ? 10.693 18.690 -8.557 1.00 54.28 87 PRO A C 1
ATOM 692 O O . PRO A 1 87 ? 11.319 18.616 -9.614 1.00 54.28 87 PRO A O 1
ATOM 695 N N . GLY A 1 88 ? 9.610 19.464 -8.431 1.00 56.75 88 GLY A N 1
ATOM 696 C CA . GLY A 1 88 ? 9.163 20.371 -9.495 1.00 56.75 88 GLY A CA 1
ATOM 697 C C . GLY A 1 88 ? 8.510 19.668 -10.685 1.00 56.75 88 GLY A C 1
ATOM 698 O O . GLY A 1 88 ? 8.623 20.135 -11.823 1.00 56.75 88 GLY A O 1
ATOM 699 N N . LEU A 1 89 ? 7.833 18.545 -10.432 1.00 61.19 89 LEU A N 1
ATOM 700 C CA . LEU A 1 89 ? 7.158 17.759 -11.454 1.00 61.19 89 LEU A CA 1
ATOM 701 C C . LEU A 1 89 ? 6.109 18.612 -12.196 1.00 61.19 89 LEU A C 1
ATOM 703 O O . LEU A 1 89 ? 5.049 18.936 -11.663 1.00 61.19 89 LEU A O 1
ATOM 707 N N . ARG A 1 90 ? 6.376 18.955 -13.463 1.00 58.28 90 ARG A N 1
ATOM 708 C CA . ARG A 1 90 ? 5.366 19.555 -14.347 1.00 58.28 90 ARG A CA 1
ATOM 709 C C . ARG A 1 90 ? 4.382 18.466 -14.763 1.00 58.28 90 ARG A C 1
ATOM 711 O O . ARG A 1 90 ? 4.675 17.656 -15.640 1.00 58.28 90 ARG A O 1
ATOM 718 N N . SER A 1 91 ? 3.231 18.410 -14.105 1.00 60.84 91 SER A N 1
ATOM 719 C CA . SER A 1 91 ? 2.227 17.384 -14.362 1.00 60.84 91 SER A CA 1
ATOM 720 C C . SER A 1 91 ? 1.367 17.743 -15.582 1.00 60.84 91 SER A C 1
ATOM 722 O O . SER A 1 91 ? 0.721 18.787 -15.647 1.00 60.84 91 SER A O 1
ATOM 724 N N . THR A 1 92 ? 1.362 16.868 -16.587 1.00 75.12 92 THR A N 1
ATOM 725 C CA . THR A 1 92 ? 0.329 16.866 -17.630 1.00 75.12 92 THR A CA 1
ATOM 726 C C . THR A 1 92 ? -0.783 15.915 -17.192 1.00 75.12 92 THR A C 1
ATOM 728 O O . THR A 1 92 ? -0.555 14.998 -16.404 1.00 75.12 92 THR A O 1
ATOM 731 N N . GLN A 1 93 ? -1.999 16.061 -17.723 1.00 71.62 93 GLN A N 1
ATOM 732 C CA . GLN A 1 93 ? -3.084 15.125 -17.395 1.00 71.62 93 GLN A CA 1
ATOM 733 C C . GLN A 1 93 ? -2.728 13.666 -17.756 1.00 71.62 93 GLN A C 1
ATOM 735 O O . GLN A 1 93 ? -3.146 12.736 -17.068 1.00 71.62 93 GLN A O 1
ATOM 740 N N . ALA A 1 94 ? -1.930 13.460 -18.812 1.00 66.62 94 ALA A N 1
ATOM 741 C CA . ALA A 1 94 ? -1.438 12.142 -19.205 1.00 66.62 94 ALA A CA 1
ATOM 742 C C . ALA A 1 94 ? -0.447 11.562 -18.181 1.00 66.62 94 ALA A C 1
ATOM 744 O O . ALA A 1 94 ? -0.563 10.386 -17.835 1.00 66.62 94 ALA A O 1
ATOM 745 N N . SER A 1 95 ? 0.478 12.371 -17.648 1.00 77.88 95 SER A N 1
ATOM 746 C CA . SER A 1 95 ? 1.413 11.899 -16.620 1.00 77.88 95 SER A CA 1
ATOM 747 C C . SER A 1 95 ? 0.712 11.612 -15.291 1.00 77.88 95 SER A C 1
ATOM 749 O O . SER A 1 95 ? 1.004 10.591 -14.676 1.00 77.88 95 SER A O 1
ATOM 751 N N . LEU A 1 96 ? -0.281 12.418 -14.893 1.00 83.06 96 LEU A N 1
ATOM 752 C CA . LEU A 1 96 ? -1.079 12.160 -13.684 1.00 83.06 96 LEU A CA 1
ATOM 753 C C . LEU A 1 96 ? -1.796 10.808 -13.736 1.00 83.06 96 LEU A C 1
ATOM 755 O O . LEU A 1 96 ? -1.740 10.056 -12.769 1.00 83.06 96 LEU A O 1
ATOM 759 N N . ARG A 1 97 ? -2.401 10.446 -14.875 1.00 80.50 97 ARG A N 1
ATOM 760 C CA . ARG A 1 97 ? -3.046 9.128 -15.033 1.00 80.50 97 ARG A CA 1
ATOM 761 C C . ARG A 1 97 ? -2.061 7.972 -14.879 1.00 80.50 97 ARG A C 1
ATOM 763 O O . ARG A 1 97 ? -2.398 6.971 -14.259 1.00 80.50 97 ARG A O 1
ATOM 770 N N . GLN A 1 98 ? -0.850 8.098 -15.424 1.00 83.38 98 GLN A N 1
ATOM 771 C CA . GLN A 1 98 ? 0.178 7.061 -15.291 1.00 83.38 98 GLN A CA 1
ATOM 772 C C . GLN A 1 98 ? 0.682 6.930 -13.848 1.00 83.38 98 GLN A C 1
ATOM 774 O O . GLN A 1 98 ? 0.900 5.817 -13.375 1.00 83.38 98 GLN A O 1
ATOM 779 N N . LEU A 1 99 ? 0.847 8.050 -13.141 1.00 88.31 99 LEU A N 1
ATOM 780 C CA . LEU A 1 99 ? 1.231 8.059 -11.728 1.00 88.31 99 LEU A CA 1
ATOM 781 C C . LEU A 1 99 ? 0.138 7.429 -10.855 1.00 88.31 99 LEU A C 1
ATOM 783 O O . LEU A 1 99 ? 0.430 6.542 -10.054 1.00 88.31 99 LEU A O 1
ATOM 787 N N . ALA A 1 100 ? -1.120 7.824 -11.068 1.00 89.31 100 ALA A N 1
ATOM 788 C CA . ALA A 1 100 ? -2.283 7.256 -10.391 1.00 89.31 100 ALA A CA 1
ATOM 789 C C . ALA A 1 100 ? -2.389 5.745 -10.636 1.00 89.31 100 ALA A C 1
ATOM 791 O O . ALA A 1 100 ? -2.633 4.971 -9.710 1.00 89.31 100 ALA A O 1
ATOM 792 N N . HIS A 1 101 ? -2.134 5.310 -11.873 1.00 87.44 101 HIS A N 1
ATOM 793 C CA . HIS A 1 101 ? -2.082 3.896 -12.221 1.00 87.44 101 HIS A CA 1
ATOM 794 C C . HIS A 1 101 ? -0.981 3.154 -11.449 1.00 87.44 101 HIS A C 1
ATOM 796 O O . HIS A 1 101 ? -1.261 2.112 -10.864 1.00 87.44 101 HIS A O 1
ATOM 802 N N . GLY A 1 102 ? 0.234 3.707 -11.365 1.00 89.81 102 GLY A N 1
ATOM 803 C CA . GLY A 1 102 ? 1.326 3.127 -10.575 1.00 89.81 102 GLY A CA 1
ATOM 804 C C . GLY A 1 102 ? 0.961 2.941 -9.098 1.00 89.81 102 GLY A C 1
ATOM 805 O O . GLY A 1 102 ? 1.095 1.844 -8.555 1.00 89.81 102 GLY A O 1
ATOM 806 N N . VAL A 1 103 ? 0.396 3.975 -8.465 1.00 93.88 103 VAL A N 1
ATOM 807 C CA . VAL A 1 103 ? -0.107 3.906 -7.077 1.00 93.88 103 VAL A CA 1
ATOM 808 C C . VAL A 1 103 ? -1.204 2.848 -6.941 1.00 93.88 103 VAL A C 1
ATOM 810 O O . VAL A 1 103 ? -1.198 2.066 -5.990 1.00 93.88 103 VAL A O 1
ATOM 813 N N . THR A 1 104 ? -2.123 2.784 -7.905 1.00 92.38 104 THR A N 1
ATOM 814 C CA . THR A 1 104 ? -3.210 1.796 -7.926 1.00 92.38 104 THR A CA 1
ATOM 815 C C . THR A 1 104 ? -2.668 0.370 -7.996 1.00 92.38 104 THR A C 1
ATOM 817 O O . THR A 1 104 ? -3.126 -0.485 -7.242 1.00 92.38 104 THR A O 1
ATOM 820 N N . LEU A 1 105 ? -1.647 0.105 -8.818 1.00 92.00 105 LEU A N 1
ATOM 821 C CA . LEU A 1 105 ? -0.997 -1.208 -8.862 1.00 92.00 105 LEU A CA 1
ATOM 822 C C . LEU A 1 105 ? -0.373 -1.579 -7.512 1.00 92.00 105 LEU A C 1
ATOM 824 O O . LEU A 1 105 ? -0.524 -2.716 -7.068 1.00 92.00 105 LEU A O 1
ATOM 828 N N . ILE A 1 106 ? 0.274 -0.630 -6.826 1.00 95.06 106 ILE A N 1
ATOM 829 C CA . ILE A 1 106 ? 0.828 -0.877 -5.486 1.00 95.06 106 ILE A CA 1
ATOM 830 C C . ILE A 1 106 ? -0.290 -1.231 -4.492 1.00 95.06 106 ILE A C 1
ATOM 832 O O . ILE A 1 106 ? -0.136 -2.179 -3.720 1.00 95.06 106 ILE A O 1
ATOM 836 N N . ARG A 1 107 ? -1.430 -0.521 -4.531 1.00 95.19 107 ARG A N 1
ATOM 837 C CA . ARG A 1 107 ? -2.604 -0.829 -3.691 1.00 95.19 107 ARG A CA 1
ATOM 838 C C . ARG A 1 107 ? -3.125 -2.242 -3.945 1.00 95.19 107 ARG A C 1
ATOM 840 O O . ARG A 1 107 ? -3.314 -2.988 -2.991 1.00 95.19 107 ARG A O 1
ATOM 847 N N . LEU A 1 108 ? -3.275 -2.631 -5.212 1.00 94.31 108 LEU A N 1
ATOM 848 C CA . LEU A 1 108 ? -3.756 -3.962 -5.598 1.00 94.31 108 LEU A CA 1
ATOM 849 C C . LEU A 1 108 ? -2.805 -5.078 -5.162 1.00 94.31 108 LEU A C 1
ATOM 851 O O . LEU A 1 108 ? -3.257 -6.109 -4.667 1.00 94.31 108 LEU A O 1
ATOM 855 N N . LEU A 1 109 ? -1.490 -4.873 -5.292 1.00 95.44 109 LEU A N 1
ATOM 856 C CA . LEU A 1 109 ? -0.492 -5.815 -4.784 1.00 95.44 109 LEU A CA 1
ATOM 857 C C . LEU A 1 109 ? -0.580 -5.954 -3.256 1.00 95.44 109 LEU A C 1
ATOM 859 O O . LEU A 1 109 ? -0.505 -7.068 -2.736 1.00 95.44 109 LEU A O 1
ATOM 863 N N . ALA A 1 110 ? -0.759 -4.845 -2.535 1.00 95.56 110 ALA A N 1
ATOM 864 C CA . ALA A 1 110 ? -0.899 -4.862 -1.082 1.00 95.56 110 ALA A CA 1
ATOM 865 C C . ALA A 1 110 ? -2.196 -5.560 -0.633 1.00 95.56 110 ALA A C 1
ATOM 867 O O . ALA A 1 110 ? -2.142 -6.390 0.275 1.00 95.56 110 ALA A O 1
ATOM 868 N N . ASP A 1 111 ? -3.327 -5.281 -1.292 1.00 95.12 111 ASP A N 1
ATOM 869 C CA . ASP A 1 111 ? -4.614 -5.942 -1.039 1.00 95.12 111 ASP A CA 1
ATOM 870 C C . ASP A 1 111 ? -4.541 -7.448 -1.344 1.00 95.12 111 ASP A C 1
ATOM 872 O O . ASP A 1 111 ? -4.996 -8.260 -0.538 1.00 95.12 111 ASP A O 1
ATOM 876 N N . HIS A 1 112 ? -3.915 -7.842 -2.463 1.00 95.25 112 HIS A N 1
ATOM 877 C CA . HIS A 1 112 ? -3.686 -9.254 -2.793 1.00 95.25 112 HIS A CA 1
ATOM 878 C C . HIS A 1 112 ? -2.869 -9.937 -1.693 1.00 95.25 112 HIS A C 1
ATOM 880 O O . HIS A 1 112 ? -3.255 -10.998 -1.204 1.00 95.25 112 HIS A O 1
ATOM 886 N N . ALA A 1 113 ? -1.746 -9.340 -1.284 1.00 95.31 113 ALA A N 1
ATOM 887 C CA . ALA A 1 113 ? -0.895 -9.914 -0.248 1.00 95.31 113 ALA A CA 1
ATOM 888 C C . ALA A 1 113 ? -1.636 -10.053 1.093 1.00 95.31 113 ALA A C 1
ATOM 890 O O . ALA A 1 113 ? -1.479 -11.062 1.778 1.00 95.31 113 ALA A O 1
ATOM 891 N N . GLU A 1 114 ? -2.474 -9.075 1.452 1.00 94.50 114 GLU A N 1
ATOM 892 C CA . GLU A 1 114 ? -3.328 -9.134 2.642 1.00 94.50 114 GLU A CA 1
ATOM 893 C C . GLU A 1 114 ? -4.304 -10.316 2.588 1.00 94.50 114 GLU A C 1
ATOM 895 O O . GLU A 1 114 ? -4.372 -11.093 3.544 1.00 94.50 114 GLU A O 1
ATOM 900 N N . ALA A 1 115 ? -5.029 -10.466 1.475 1.00 94.44 115 ALA A N 1
ATOM 901 C CA . ALA A 1 115 ? -5.981 -11.555 1.270 1.00 94.44 115 ALA A CA 1
ATOM 902 C C . ALA A 1 115 ? -5.283 -12.924 1.306 1.00 94.44 115 ALA A C 1
ATOM 904 O O . ALA A 1 115 ? -5.699 -13.814 2.052 1.00 94.44 115 ALA A O 1
ATOM 905 N N . ALA A 1 116 ? -4.147 -13.060 0.614 1.00 94.25 116 ALA A N 1
ATOM 906 C CA . ALA A 1 116 ? -3.338 -14.276 0.620 1.00 94.25 116 ALA A CA 1
ATOM 907 C C . ALA A 1 116 ? -2.873 -14.664 2.036 1.00 94.25 116 ALA A C 1
ATOM 909 O O . ALA A 1 116 ? -2.991 -15.822 2.437 1.00 94.25 116 ALA A O 1
ATOM 910 N N . LEU A 1 117 ? -2.406 -13.697 2.837 1.00 91.56 117 LEU A N 1
ATOM 911 C CA . LEU A 1 117 ? -1.995 -13.923 4.230 1.00 91.56 117 LEU A CA 1
ATOM 912 C C . LEU A 1 117 ? -3.157 -14.345 5.144 1.00 91.56 117 LEU A C 1
ATOM 914 O O . LEU A 1 117 ? -2.921 -14.956 6.190 1.00 91.56 117 LEU A O 1
ATOM 918 N N . ARG A 1 118 ? -4.401 -14.024 4.774 1.00 92.69 118 ARG A N 1
ATOM 919 C CA . ARG A 1 118 ? -5.619 -14.451 5.480 1.00 92.69 118 ARG A CA 1
ATOM 920 C C . ARG A 1 118 ? -6.211 -15.757 4.958 1.00 92.69 118 ARG A C 1
ATOM 922 O O . ARG A 1 118 ? -7.100 -16.301 5.611 1.00 92.69 118 ARG A O 1
ATOM 929 N N . GLY A 1 119 ? -5.725 -16.269 3.828 1.00 93.69 119 GLY A N 1
ATOM 930 C CA . GLY A 1 119 ? -6.361 -17.380 3.119 1.00 93.69 119 GLY A CA 1
ATOM 931 C C . GLY A 1 119 ? -7.707 -16.995 2.493 1.00 93.69 119 GLY A C 1
ATOM 932 O O . GLY A 1 119 ? -8.585 -17.845 2.362 1.00 93.69 119 GLY A O 1
ATOM 933 N N . GLU A 1 120 ? -7.889 -15.716 2.165 1.00 95.00 120 GLU A N 1
ATOM 934 C CA . GLU A 1 120 ? -9.044 -15.193 1.433 1.00 95.00 120 GLU A CA 1
ATOM 935 C C . GLU A 1 120 ? -8.791 -15.281 -0.087 1.00 95.00 120 GLU A C 1
ATOM 937 O O . GLU A 1 120 ? -7.634 -15.223 -0.510 1.00 95.00 120 GLU A O 1
ATOM 942 N N . PRO A 1 121 ? -9.842 -15.421 -0.919 1.00 93.44 121 PRO A N 1
ATOM 943 C CA . PRO A 1 121 ? -9.690 -15.477 -2.373 1.00 93.44 121 PRO A CA 1
ATOM 944 C C . PRO A 1 121 ? -9.137 -14.157 -2.918 1.00 93.44 121 PRO A C 1
ATOM 946 O O . PRO A 1 121 ? -9.636 -13.079 -2.578 1.00 93.44 121 PRO A O 1
ATOM 949 N N . VAL A 1 122 ? -8.133 -14.234 -3.790 1.00 93.50 122 VAL A N 1
ATOM 950 C CA . VAL A 1 122 ? -7.454 -13.049 -4.342 1.00 93.50 122 VAL A CA 1
ATOM 951 C C . VAL A 1 122 ? -8.021 -12.622 -5.693 1.00 93.50 122 VAL A C 1
ATOM 953 O O . VAL A 1 122 ? -7.915 -11.452 -6.060 1.00 93.50 122 VAL A O 1
ATOM 956 N N . GLY A 1 123 ? -8.660 -13.534 -6.428 1.00 86.81 123 GLY A N 1
ATOM 957 C CA . GLY A 1 123 ? -9.236 -13.285 -7.749 1.00 86.81 123 GLY A CA 1
ATOM 958 C C . GLY A 1 123 ? -10.176 -12.066 -7.831 1.00 86.81 123 GLY A C 1
ATOM 959 O O . GLY A 1 123 ? -10.002 -11.238 -8.734 1.00 86.81 123 GLY A O 1
ATOM 960 N N . PRO A 1 124 ? -11.119 -11.869 -6.882 1.00 90.12 124 PRO A N 1
ATOM 961 C CA . PRO A 1 124 ? -12.033 -10.723 -6.899 1.00 90.12 124 PRO A CA 1
ATOM 962 C C . PRO A 1 124 ? -11.336 -9.353 -6.893 1.00 90.12 124 PRO A C 1
ATOM 964 O O . PRO A 1 124 ? -11.831 -8.416 -7.517 1.00 90.12 124 PRO A O 1
ATOM 967 N N . ILE A 1 125 ? -10.170 -9.230 -6.246 1.00 91.06 125 ILE A N 1
ATOM 968 C CA . ILE A 1 125 ? -9.403 -7.971 -6.167 1.00 91.06 125 ILE A CA 1
ATOM 969 C C . ILE A 1 125 ? -9.024 -7.491 -7.575 1.00 91.06 125 ILE A C 1
ATOM 971 O O . ILE A 1 125 ? -9.211 -6.324 -7.922 1.00 91.06 125 ILE A O 1
ATOM 975 N N . TRP A 1 126 ? -8.557 -8.411 -8.418 1.00 85.88 126 TRP A N 1
ATOM 976 C CA . TRP A 1 126 ? -8.122 -8.123 -9.787 1.00 85.88 126 TRP A CA 1
ATOM 977 C C . TRP A 1 126 ? -9.300 -7.964 -10.746 1.00 85.88 126 TRP A C 1
ATOM 979 O O . TRP A 1 126 ? -9.238 -7.164 -11.683 1.00 85.88 126 TRP A O 1
ATOM 989 N N . GLN A 1 127 ? -10.406 -8.663 -10.480 1.00 80.81 127 GLN A N 1
ATOM 990 C CA . GLN A 1 127 ? -11.634 -8.517 -11.253 1.00 80.81 127 GLN A CA 1
ATOM 991 C C . GLN A 1 127 ? -12.229 -7.115 -11.118 1.00 80.81 127 GLN A C 1
ATOM 993 O O . GLN A 1 127 ? -12.552 -6.481 -12.123 1.00 80.81 127 GLN A O 1
ATOM 998 N N . HIS A 1 128 ? -12.339 -6.612 -9.888 1.00 76.44 128 HIS A N 1
ATOM 999 C CA . HIS A 1 128 ? -12.902 -5.289 -9.618 1.00 76.44 128 HIS A CA 1
ATOM 1000 C C . HIS A 1 128 ? -12.035 -4.146 -10.146 1.00 76.44 128 HIS A C 1
ATOM 1002 O O . HIS A 1 128 ? -12.569 -3.114 -10.543 1.00 76.44 128 HIS A O 1
ATOM 1008 N N . ALA A 1 129 ? -10.720 -4.348 -10.213 1.00 75.56 129 ALA A N 1
ATOM 1009 C CA . ALA A 1 129 ? -9.790 -3.384 -10.786 1.00 75.56 129 ALA A CA 1
ATOM 1010 C C . ALA A 1 129 ? -9.881 -3.262 -12.318 1.00 75.56 129 ALA A C 1
ATOM 1012 O O . ALA A 1 129 ? -9.184 -2.436 -12.904 1.00 75.56 129 ALA A O 1
ATOM 1013 N N . GLY A 1 130 ? -10.676 -4.109 -12.985 1.00 68.12 130 GLY A N 1
ATOM 1014 C CA . GLY A 1 130 ? -10.658 -4.219 -14.444 1.00 68.12 130 GLY A CA 1
ATOM 1015 C C . GLY A 1 130 ? -9.331 -4.769 -14.978 1.00 68.12 130 GLY A C 1
ATOM 1016 O O . GLY A 1 130 ? -9.047 -4.633 -16.162 1.00 68.12 130 GLY A O 1
ATOM 1017 N N . ALA A 1 131 ? -8.512 -5.405 -14.130 1.00 56.41 131 ALA A N 1
ATOM 1018 C CA . ALA A 1 131 ? -7.166 -5.855 -14.485 1.00 56.41 131 ALA A CA 1
ATOM 1019 C C . ALA A 1 131 ? -7.154 -7.067 -15.438 1.00 56.41 131 ALA A C 1
ATOM 1021 O O . ALA A 1 131 ? -6.118 -7.392 -16.006 1.00 56.41 131 ALA A O 1
ATOM 1022 N N . PHE A 1 132 ? -8.303 -7.703 -15.690 1.00 49.53 132 PHE A N 1
ATOM 1023 C CA . PHE A 1 132 ? -8.449 -8.651 -16.806 1.00 49.53 132 PHE A CA 1
ATOM 1024 C C . PHE A 1 132 ? -8.506 -7.963 -18.181 1.00 49.53 132 PHE A C 1
ATOM 1026 O O . PHE A 1 132 ? -8.470 -8.642 -19.206 1.00 49.53 132 PHE A O 1
ATOM 1033 N N . ASP A 1 133 ? -8.547 -6.627 -18.209 1.00 44.34 133 ASP A N 1
ATOM 1034 C CA . ASP A 1 133 ? -8.339 -5.802 -19.402 1.00 44.34 133 ASP A CA 1
ATOM 1035 C C . ASP A 1 133 ? -6.897 -5.252 -19.475 1.00 44.34 133 ASP A C 1
ATOM 1037 O O . ASP A 1 133 ? -6.612 -4.290 -20.180 1.00 44.34 133 ASP A O 1
ATOM 1041 N N . LEU A 1 134 ? -5.936 -5.904 -18.802 1.00 45.84 134 LEU A N 1
ATOM 1042 C CA . LEU A 1 134 ? -4.492 -5.774 -19.060 1.00 45.84 134 LEU A CA 1
ATOM 1043 C C . LEU A 1 134 ? -4.088 -6.428 -20.401 1.00 45.84 134 LEU A C 1
ATOM 1045 O O . LEU A 1 134 ? -3.001 -6.984 -20.544 1.00 45.84 134 LEU A O 1
ATOM 1049 N N . ARG A 1 135 ? -4.959 -6.345 -21.414 1.00 41.25 135 ARG A N 1
ATOM 1050 C CA . ARG A 1 135 ? -4.689 -6.826 -22.774 1.00 41.25 135 ARG A CA 1
ATOM 1051 C C . ARG A 1 135 ? -3.557 -6.062 -23.458 1.00 41.25 135 ARG A C 1
ATOM 1053 O O . ARG A 1 135 ? -3.030 -6.537 -24.457 1.00 41.25 135 ARG A O 1
ATOM 1060 N N . ASP A 1 136 ? -3.176 -4.912 -22.912 1.00 41.38 136 ASP A N 1
ATOM 1061 C CA . ASP A 1 136 ? -2.080 -4.085 -23.419 1.00 41.38 136 ASP A CA 1
ATOM 1062 C C . ASP A 1 136 ? -0.710 -4.462 -22.820 1.00 41.38 136 ASP A C 1
ATOM 1064 O O . ASP A 1 136 ? 0.333 -4.075 -23.348 1.00 41.38 136 ASP A O 1
ATOM 1068 N N . THR A 1 137 ? -0.667 -5.254 -21.739 1.00 42.50 137 THR A N 1
ATOM 1069 C CA . THR A 1 137 ? 0.596 -5.787 -21.213 1.00 42.50 137 THR A CA 1
ATOM 1070 C C . THR A 1 137 ? 0.864 -7.165 -21.804 1.00 42.50 137 THR A C 1
ATOM 1072 O O . THR A 1 137 ? 0.569 -8.182 -21.187 1.00 42.50 137 THR A O 1
ATOM 1075 N N . ASP A 1 138 ? 1.486 -7.159 -22.982 1.00 43.00 138 ASP A N 1
ATOM 1076 C CA . ASP A 1 138 ? 2.054 -8.319 -23.682 1.00 43.00 138 ASP A CA 1
ATOM 1077 C C . ASP A 1 138 ? 1.011 -9.226 -24.375 1.00 43.00 138 ASP A C 1
ATOM 1079 O O . ASP A 1 138 ? 0.289 -10.004 -23.750 1.00 43.00 138 ASP A O 1
ATOM 1083 N N . GLU A 1 139 ? 0.984 -9.189 -25.715 1.00 43.41 139 GLU A N 1
ATOM 1084 C CA . GLU A 1 139 ? 0.187 -10.083 -26.577 1.00 43.41 139 GLU A CA 1
ATOM 1085 C C . GLU A 1 139 ? 0.392 -11.578 -26.251 1.00 43.41 139 GLU A C 1
ATOM 1087 O O . GLU A 1 139 ? -0.455 -12.407 -26.586 1.00 43.41 139 GLU A O 1
ATOM 1092 N N . ARG A 1 140 ? 1.475 -11.934 -25.543 1.00 45.38 140 ARG A N 1
ATOM 1093 C CA . ARG A 1 140 ? 1.736 -13.288 -25.035 1.00 45.38 140 ARG A CA 1
ATOM 1094 C C . ARG A 1 140 ? 0.750 -13.777 -23.973 1.00 45.38 140 ARG A C 1
ATOM 1096 O O . ARG A 1 140 ? 0.554 -14.985 -23.879 1.00 45.38 140 ARG A O 1
ATOM 1103 N N . LEU A 1 141 ? 0.131 -12.891 -23.191 1.00 47.84 141 LEU A N 1
ATOM 1104 C CA . LEU A 1 141 ? -0.837 -13.272 -22.150 1.00 47.84 141 LEU A CA 1
ATOM 1105 C C . LEU A 1 141 ? -2.271 -13.397 -22.692 1.00 47.84 141 LEU A C 1
ATOM 1107 O O . LEU A 1 141 ? -3.089 -14.123 -22.129 1.00 47.84 141 LEU A O 1
ATOM 1111 N N . ASN A 1 142 ? -2.571 -12.759 -23.824 1.00 48.03 142 ASN A N 1
ATOM 1112 C CA . ASN A 1 142 ? -3.931 -12.646 -24.361 1.00 48.03 142 ASN A CA 1
ATOM 1113 C C . ASN A 1 142 ? -4.507 -13.939 -24.961 1.00 48.03 142 ASN A C 1
ATOM 1115 O O . ASN A 1 142 ? -5.716 -14.019 -25.174 1.00 48.03 142 ASN A O 1
ATOM 1119 N N . GLY A 1 143 ? -3.675 -14.949 -25.228 1.00 45.69 143 GLY A N 1
ATOM 1120 C CA . GLY A 1 143 ? -4.117 -16.210 -25.833 1.00 45.69 143 GLY A CA 1
ATOM 1121 C C . GLY A 1 143 ? -4.686 -17.246 -24.855 1.00 45.69 143 GLY A C 1
ATOM 1122 O O . GLY A 1 143 ? -5.469 -18.091 -25.275 1.00 45.69 143 GLY A O 1
ATOM 1123 N N . GLU A 1 144 ? -4.325 -17.189 -23.567 1.00 48.41 144 GLU A N 1
ATOM 1124 C CA . GLU A 1 144 ? -4.624 -18.262 -22.593 1.00 48.41 144 GLU A CA 1
ATOM 1125 C C . GLU A 1 144 ? -5.540 -17.844 -21.429 1.00 48.41 144 GLU A C 1
ATOM 1127 O O . GLU A 1 144 ? -5.926 -18.684 -20.620 1.00 48.41 144 GLU A O 1
ATOM 1132 N N . ILE A 1 145 ? -5.929 -16.568 -21.324 1.00 51.56 145 ILE A N 1
ATOM 1133 C CA . ILE A 1 145 ? -6.791 -16.078 -20.226 1.00 51.56 145 ILE A CA 1
ATOM 1134 C C . ILE A 1 145 ? -8.262 -16.511 -20.397 1.00 51.56 145 ILE A C 1
ATOM 1136 O O . ILE A 1 145 ? -9.054 -16.385 -19.470 1.00 51.56 145 ILE A O 1
ATOM 1140 N N . LEU A 1 146 ? -8.643 -17.068 -21.551 1.00 48.66 146 LEU A N 1
ATOM 1141 C CA . LEU A 1 146 ? -10.048 -17.326 -21.880 1.00 48.66 146 LEU A CA 1
ATOM 1142 C C . LEU A 1 146 ? -10.731 -18.431 -21.047 1.00 48.66 146 LEU A C 1
ATOM 1144 O O . LEU A 1 146 ? -11.954 -18.478 -21.080 1.00 48.66 146 LEU A O 1
ATOM 1148 N N . ASP A 1 147 ? -9.992 -19.225 -20.260 1.00 50.94 147 ASP A N 1
ATOM 1149 C CA . ASP A 1 147 ? -10.552 -20.268 -19.371 1.00 50.94 147 ASP A CA 1
ATOM 1150 C C . ASP A 1 147 ? -9.852 -20.383 -17.996 1.00 50.94 147 ASP A C 1
ATOM 1152 O O . ASP A 1 147 ? -10.106 -21.326 -17.245 1.00 50.94 147 ASP A O 1
ATOM 1156 N N . ALA A 1 148 ? -8.948 -19.462 -17.637 1.00 57.72 148 ALA A N 1
ATOM 1157 C CA . ALA A 1 148 ? -8.305 -19.518 -16.322 1.00 57.72 148 ALA A CA 1
ATOM 1158 C C . ALA A 1 148 ? -9.326 -19.188 -15.220 1.00 57.72 148 ALA A C 1
ATOM 1160 O O . ALA A 1 148 ? -10.060 -18.203 -15.332 1.00 57.72 148 ALA A O 1
ATOM 1161 N N . ASP A 1 149 ? -9.354 -19.992 -14.150 1.00 79.06 149 ASP A N 1
ATOM 1162 C CA . ASP A 1 149 ? -10.084 -19.663 -12.922 1.00 79.06 149 ASP A CA 1
ATOM 1163 C C . ASP A 1 149 ? -9.722 -18.224 -12.503 1.00 79.06 149 ASP A C 1
ATOM 1165 O O . ASP A 1 149 ? -8.558 -17.818 -12.587 1.00 79.06 149 ASP A O 1
ATOM 1169 N N . VAL A 1 150 ? -10.712 -17.429 -12.086 1.00 79.44 150 VAL A N 1
ATOM 1170 C CA . VAL A 1 150 ? -10.523 -16.032 -11.651 1.00 79.44 150 VAL A CA 1
ATOM 1171 C C . VAL A 1 150 ? -9.442 -15.954 -10.569 1.00 79.44 150 VAL A C 1
ATOM 1173 O O . VAL A 1 150 ? -8.668 -14.995 -10.528 1.00 79.44 150 VAL A O 1
ATOM 1176 N N . GLU A 1 151 ? -9.355 -16.989 -9.734 1.00 87.00 151 GLU A N 1
ATOM 1177 C CA . GLU A 1 151 ? -8.317 -17.125 -8.719 1.00 87.00 151 GLU A CA 1
ATOM 1178 C C . GLU A 1 151 ? -6.918 -17.310 -9.331 1.00 87.00 151 GLU A C 1
ATOM 1180 O O . GLU A 1 151 ? -5.996 -16.558 -9.003 1.00 87.00 151 GLU A O 1
ATOM 1185 N N . ASP A 1 152 ? -6.760 -18.234 -10.283 1.00 84.69 152 ASP A N 1
ATOM 1186 C CA . ASP A 1 152 ? -5.493 -18.467 -10.992 1.00 84.69 152 ASP A CA 1
ATOM 1187 C C . ASP A 1 152 ? -5.034 -17.219 -11.756 1.00 84.69 152 ASP A C 1
ATOM 1189 O O . ASP A 1 152 ? -3.845 -16.884 -11.773 1.00 84.69 152 ASP A O 1
ATOM 1193 N N . GLY A 1 153 ? -5.977 -16.501 -12.371 1.00 81.81 153 GLY A N 1
ATOM 1194 C CA . GL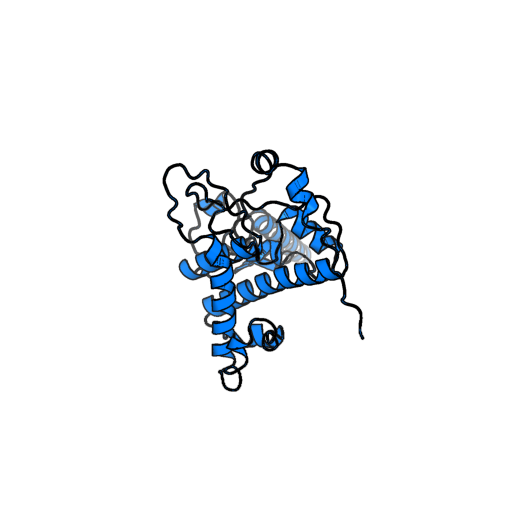Y A 1 153 ? -5.715 -15.228 -13.035 1.00 81.81 153 GLY A CA 1
ATOM 1195 C C . GLY A 1 153 ? -5.149 -14.181 -12.073 1.00 81.81 153 GLY A C 1
ATOM 1196 O O . GLY A 1 153 ? -4.134 -13.550 -12.379 1.00 81.81 153 GLY A O 1
ATOM 1197 N N . GLY A 1 154 ? -5.744 -14.050 -10.883 1.00 86.25 154 GLY A N 1
ATOM 1198 C CA . GLY A 1 154 ? -5.262 -13.145 -9.838 1.00 86.25 154 GLY A CA 1
ATOM 1199 C C . GLY A 1 154 ? -3.832 -13.464 -9.387 1.00 86.25 154 GLY A C 1
ATOM 1200 O O . GLY A 1 154 ? -2.999 -12.561 -9.286 1.00 86.25 154 GLY A O 1
ATOM 1201 N N . TRP A 1 155 ? -3.510 -14.746 -9.185 1.00 91.19 155 TRP A N 1
ATOM 1202 C CA . TRP A 1 155 ? -2.153 -15.195 -8.841 1.00 91.19 155 TRP A CA 1
ATOM 1203 C C . TRP A 1 155 ? -1.130 -14.960 -9.952 1.00 91.19 155 TRP A C 1
ATOM 1205 O O . TRP A 1 155 ? 0.003 -14.567 -9.660 1.00 91.19 155 TRP A O 1
ATOM 1215 N N . ARG A 1 156 ? -1.504 -15.161 -11.221 1.00 85.25 156 ARG A N 1
ATOM 1216 C CA . ARG A 1 156 ? -0.620 -14.892 -12.368 1.00 85.25 156 ARG A CA 1
ATOM 1217 C C . ARG A 1 156 ? -0.271 -13.410 -12.474 1.00 85.25 156 ARG A C 1
ATOM 1219 O O . ARG A 1 156 ? 0.913 -13.086 -12.547 1.00 85.25 156 ARG A O 1
ATOM 1226 N N . VAL A 1 157 ? -1.270 -12.522 -12.437 1.00 83.38 157 VAL A N 1
ATOM 1227 C CA . VAL A 1 157 ? -1.048 -11.066 -12.531 1.00 83.38 157 VAL A CA 1
ATOM 1228 C C . VAL A 1 157 ? -0.218 -10.569 -11.349 1.00 83.38 157 VAL A C 1
ATOM 1230 O O . VAL A 1 157 ? 0.757 -9.841 -11.541 1.00 83.38 157 VAL A O 1
ATOM 1233 N N . PHE A 1 158 ? -0.547 -11.017 -10.135 1.00 92.62 158 PHE A N 1
ATOM 1234 C CA . PHE A 1 158 ? 0.221 -10.685 -8.939 1.00 92.62 158 PHE A CA 1
ATOM 1235 C C . PHE A 1 158 ? 1.680 -11.129 -9.049 1.00 92.62 158 PHE A C 1
ATOM 1237 O O . PHE A 1 158 ? 2.584 -10.332 -8.806 1.00 92.62 158 PHE A O 1
ATOM 1244 N N . SER A 1 159 ? 1.916 -12.380 -9.454 1.00 90.19 159 SER A N 1
ATOM 1245 C CA . SER A 1 159 ? 3.268 -12.927 -9.581 1.00 90.19 159 SER A CA 1
ATOM 1246 C C . SER A 1 159 ? 4.078 -12.188 -10.639 1.00 90.19 159 SER A C 1
ATOM 1248 O O . SER A 1 159 ? 5.251 -11.909 -10.413 1.00 90.19 159 SER A O 1
ATOM 1250 N N . ASP A 1 160 ? 3.483 -11.854 -11.786 1.00 84.94 160 ASP A N 1
ATOM 1251 C CA . ASP A 1 160 ? 4.167 -11.104 -12.840 1.00 84.94 160 ASP A CA 1
ATOM 1252 C C . ASP A 1 160 ? 4.560 -9.697 -12.366 1.00 84.94 160 ASP A C 1
ATOM 1254 O O . ASP A 1 160 ? 5.734 -9.333 -12.427 1.00 84.94 160 ASP A O 1
ATOM 1258 N N . LEU A 1 161 ? 3.619 -8.932 -11.805 1.00 87.50 161 LEU A N 1
ATOM 1259 C CA . LEU A 1 161 ? 3.884 -7.583 -11.295 1.00 87.50 161 LEU A CA 1
ATOM 1260 C C . LEU A 1 161 ? 4.903 -7.575 -10.149 1.00 87.50 161 LEU A C 1
ATOM 1262 O O . LEU A 1 161 ? 5.828 -6.759 -10.160 1.00 87.50 161 LEU A O 1
ATOM 1266 N N . LEU A 1 162 ? 4.773 -8.501 -9.194 1.00 91.88 162 LEU A N 1
ATOM 1267 C CA . LEU A 1 162 ? 5.713 -8.618 -8.083 1.00 91.88 162 LEU A CA 1
ATOM 1268 C C . LEU A 1 162 ? 7.111 -8.984 -8.595 1.00 91.88 162 LEU A C 1
ATOM 1270 O O . LEU A 1 162 ? 8.086 -8.331 -8.231 1.00 91.88 162 LEU A O 1
ATOM 1274 N N . ASN A 1 163 ? 7.223 -9.967 -9.495 1.00 87.56 163 ASN A N 1
ATOM 1275 C CA . ASN A 1 163 ? 8.508 -10.351 -10.081 1.00 87.56 163 ASN A CA 1
ATOM 1276 C C . ASN A 1 163 ? 9.134 -9.214 -10.894 1.00 87.56 163 ASN A C 1
ATOM 1278 O O . ASN A 1 163 ? 10.350 -9.053 -10.855 1.00 87.56 163 ASN A O 1
ATOM 1282 N N . ARG A 1 164 ? 8.340 -8.404 -11.607 1.00 85.12 164 ARG A N 1
ATOM 1283 C CA . ARG A 1 164 ? 8.840 -7.206 -12.301 1.00 85.12 164 ARG A CA 1
ATOM 1284 C C . ARG A 1 164 ? 9.489 -6.230 -11.318 1.00 85.12 164 ARG A C 1
ATOM 1286 O O . ARG A 1 164 ? 10.644 -5.875 -11.522 1.00 85.12 164 ARG A O 1
ATOM 1293 N N . GLY A 1 165 ? 8.809 -5.886 -10.222 1.00 87.19 165 GLY A N 1
ATOM 1294 C CA . GLY A 1 165 ? 9.369 -4.994 -9.199 1.00 87.19 165 GLY A CA 1
ATOM 1295 C C . GLY A 1 165 ? 10.576 -5.582 -8.459 1.00 87.19 165 GLY A C 1
ATOM 1296 O O . GLY A 1 165 ? 11.501 -4.856 -8.106 1.00 87.19 165 GLY A O 1
ATOM 1297 N N . LEU A 1 166 ? 10.620 -6.904 -8.270 1.00 87.31 166 LEU A N 1
ATOM 1298 C CA . LEU A 1 166 ? 11.749 -7.581 -7.625 1.00 87.31 166 LEU A CA 1
ATOM 1299 C C . LEU A 1 166 ? 12.983 -7.725 -8.528 1.00 87.31 166 LEU A C 1
ATOM 1301 O O . LEU A 1 166 ? 14.075 -7.973 -8.015 1.00 87.31 166 LEU A O 1
ATOM 1305 N N . LYS A 1 167 ? 12.867 -7.526 -9.849 1.00 82.81 167 LYS A N 1
ATOM 1306 C CA . LYS A 1 167 ? 14.030 -7.613 -10.750 1.00 82.81 167 LYS A CA 1
ATOM 1307 C C . LYS A 1 167 ? 15.147 -6.644 -10.375 1.00 82.81 167 LYS A C 1
ATOM 1309 O O . LYS A 1 167 ? 16.315 -6.979 -10.557 1.00 82.81 167 LYS A O 1
ATOM 1314 N N . VAL A 1 168 ? 14.793 -5.487 -9.819 1.00 75.94 168 VAL A N 1
ATOM 1315 C CA . VAL A 1 168 ? 15.742 -4.431 -9.434 1.00 75.94 168 VAL A CA 1
ATOM 1316 C C . VAL A 1 168 ? 16.605 -4.823 -8.228 1.00 75.94 168 VAL A C 1
ATOM 1318 O O . VAL A 1 168 ? 17.692 -4.280 -8.058 1.00 75.94 168 VAL A O 1
ATOM 1321 N N . VAL A 1 169 ? 16.186 -5.811 -7.429 1.00 73.00 169 VAL A N 1
ATOM 1322 C CA . VAL A 1 169 ? 16.931 -6.272 -6.242 1.00 73.00 169 VAL A CA 1
ATOM 1323 C C . VAL A 1 169 ? 17.683 -7.588 -6.434 1.00 73.00 169 VAL A C 1
ATOM 1325 O O . VAL A 1 169 ? 18.231 -8.129 -5.470 1.00 73.00 169 VAL A O 1
ATOM 1328 N N . HIS A 1 170 ? 17.728 -8.138 -7.649 1.00 66.75 170 HIS A N 1
ATOM 1329 C CA . HIS A 1 170 ? 18.513 -9.345 -7.890 1.00 66.75 170 HIS A CA 1
ATOM 1330 C C . HIS A 1 170 ? 20.022 -9.058 -7.840 1.00 66.75 170 HIS A C 1
ATOM 1332 O O . HIS A 1 170 ? 20.471 -8.052 -8.389 1.00 66.75 170 HIS A O 1
ATOM 1338 N N . PRO A 1 171 ? 20.830 -9.947 -7.225 1.00 61.75 171 PRO A N 1
ATOM 1339 C CA . PRO A 1 171 ? 22.279 -9.814 -7.246 1.00 61.75 171 PRO A CA 1
ATOM 1340 C C . PRO A 1 171 ? 22.803 -9.811 -8.682 1.00 61.75 171 PRO A C 1
ATOM 1342 O O . PRO A 1 171 ? 22.494 -10.713 -9.462 1.00 61.75 171 PRO A O 1
ATOM 1345 N N . VAL A 1 172 ? 23.646 -8.837 -9.006 1.00 61.50 172 VAL A N 1
ATOM 1346 C CA . VAL A 1 172 ? 24.340 -8.758 -10.294 1.00 61.50 172 VAL A CA 1
ATOM 1347 C C . VAL A 1 172 ? 25.839 -8.843 -10.044 1.00 61.50 172 VAL A C 1
ATOM 1349 O O . VAL A 1 172 ? 26.377 -8.166 -9.171 1.00 61.50 172 VAL A O 1
ATOM 1352 N N . VAL A 1 173 ? 26.521 -9.699 -10.805 1.00 60.09 173 VAL A N 1
ATOM 1353 C CA . VAL A 1 173 ? 27.983 -9.809 -10.784 1.00 60.09 173 VAL A CA 1
ATOM 1354 C C . VAL A 1 173 ? 28.537 -8.906 -11.878 1.00 60.09 173 VAL A C 1
ATOM 1356 O O . VAL A 1 173 ? 28.267 -9.135 -13.055 1.00 60.09 173 VAL A O 1
ATOM 1359 N N . VAL A 1 174 ? 29.322 -7.901 -11.494 1.00 60.34 174 VAL A N 1
ATOM 1360 C CA . VAL A 1 174 ? 29.991 -6.985 -12.428 1.00 60.34 174 VAL A CA 1
ATOM 1361 C C . VAL A 1 174 ? 31.507 -7.228 -12.441 1.00 60.34 174 VAL A C 1
ATOM 1363 O O . VAL A 1 174 ? 32.071 -7.617 -11.414 1.00 60.34 174 VAL A O 1
ATOM 1366 N N . PRO A 1 175 ? 32.198 -7.034 -13.581 1.00 66.94 175 PRO A N 1
ATOM 1367 C CA . PRO A 1 175 ? 33.656 -7.121 -13.639 1.00 66.94 175 PRO A CA 1
ATOM 1368 C C . PRO A 1 175 ? 34.338 -6.135 -12.680 1.00 66.94 175 PRO A C 1
ATOM 1370 O O . PRO A 1 175 ? 33.866 -5.014 -12.481 1.00 66.94 175 PRO A O 1
ATOM 1373 N N . ALA A 1 176 ? 35.484 -6.531 -12.121 1.00 56.06 176 ALA A N 1
ATOM 1374 C CA . ALA A 1 176 ? 36.287 -5.665 -11.260 1.00 56.06 176 ALA A CA 1
ATOM 1375 C C . ALA A 1 176 ? 36.710 -4.382 -12.003 1.00 56.06 176 ALA A C 1
ATOM 1377 O O . ALA A 1 176 ? 37.204 -4.454 -13.127 1.00 56.06 176 ALA A O 1
ATOM 1378 N N . GLY A 1 177 ? 36.533 -3.221 -11.366 1.00 58.38 177 GLY A N 1
ATOM 1379 C CA . GLY A 1 177 ? 36.834 -1.910 -11.960 1.00 58.38 177 GLY A CA 1
ATOM 1380 C C . GLY A 1 177 ? 35.673 -1.269 -12.725 1.00 58.38 177 GLY A C 1
ATOM 1381 O O . GLY A 1 177 ? 35.835 -0.170 -13.245 1.00 58.38 177 GLY A O 1
ATOM 1382 N N . THR A 1 178 ? 34.507 -1.919 -12.773 1.00 53.69 178 THR A N 1
ATOM 1383 C CA . THR A 1 178 ? 33.269 -1.267 -13.209 1.00 53.69 178 THR A CA 1
ATOM 1384 C C . THR A 1 178 ? 32.793 -0.365 -12.065 1.00 53.69 178 THR A C 1
ATOM 1386 O O . THR A 1 178 ? 32.363 -0.877 -11.031 1.00 53.69 178 THR A O 1
ATOM 1389 N N . ASP A 1 179 ? 32.916 0.960 -12.224 1.00 51.31 179 ASP A N 1
ATOM 1390 C CA . ASP A 1 179 ? 32.219 1.952 -11.377 1.00 51.31 179 ASP A CA 1
ATOM 1391 C C . ASP A 1 179 ? 30.754 1.581 -11.318 1.00 51.31 179 ASP A C 1
ATOM 1393 O O . ASP A 1 179 ? 30.324 1.114 -12.341 1.00 51.31 179 ASP A O 1
ATOM 1397 N N . ALA A 1 180 ? 29.995 1.743 -10.235 1.00 53.09 180 ALA A N 1
ATOM 1398 C CA . ALA A 1 180 ? 28.683 1.105 -10.077 1.00 53.09 180 ALA A CA 1
ATOM 1399 C C . ALA A 1 180 ? 27.551 2.105 -9.741 1.00 53.09 180 ALA A C 1
ATOM 1401 O O . ALA A 1 180 ? 27.487 2.627 -8.635 1.00 53.09 180 ALA A O 1
ATOM 1402 N N . ARG A 1 181 ? 26.651 2.405 -10.690 1.00 50.38 181 ARG A N 1
ATOM 1403 C CA . ARG A 1 181 ? 25.463 3.269 -10.544 1.00 50.38 181 ARG A CA 1
ATOM 1404 C C . ARG A 1 181 ? 24.282 2.526 -9.905 1.00 50.38 181 ARG A C 1
ATOM 1406 O O . ARG A 1 181 ? 23.520 1.844 -10.578 1.00 50.38 181 ARG A O 1
ATOM 1413 N N . LEU A 1 182 ? 24.061 2.722 -8.607 1.00 54.41 182 LEU A N 1
ATOM 1414 C CA . LEU A 1 182 ? 22.836 2.257 -7.937 1.00 54.41 182 LEU A CA 1
ATOM 1415 C C . LEU A 1 182 ? 21.605 2.498 -8.818 1.00 54.41 182 LEU A C 1
ATOM 1417 O O . LEU A 1 182 ? 21.303 3.642 -9.162 1.00 54.41 182 LEU A O 1
ATOM 1421 N N . ALA A 1 183 ? 20.912 1.419 -9.189 1.00 58.47 183 ALA A N 1
ATOM 1422 C CA . ALA A 1 183 ? 19.573 1.542 -9.727 1.00 58.47 183 ALA A CA 1
ATOM 1423 C C . ALA A 1 183 ? 18.745 2.220 -8.632 1.00 58.47 183 ALA A C 1
ATOM 1425 O O . ALA A 1 183 ? 18.552 1.658 -7.553 1.00 58.47 183 ALA A O 1
ATOM 1426 N N . ILE A 1 184 ? 18.353 3.471 -8.874 1.00 64.94 184 ILE A N 1
ATOM 1427 C CA . ILE A 1 184 ? 17.443 4.181 -7.982 1.00 64.94 184 ILE A CA 1
ATOM 1428 C C . ILE A 1 184 ? 16.114 3.454 -8.107 1.00 64.94 184 ILE A C 1
ATOM 1430 O O . ILE A 1 184 ? 15.529 3.425 -9.191 1.00 64.94 184 ILE A O 1
ATOM 1434 N N . ALA A 1 185 ? 15.681 2.838 -7.012 1.00 77.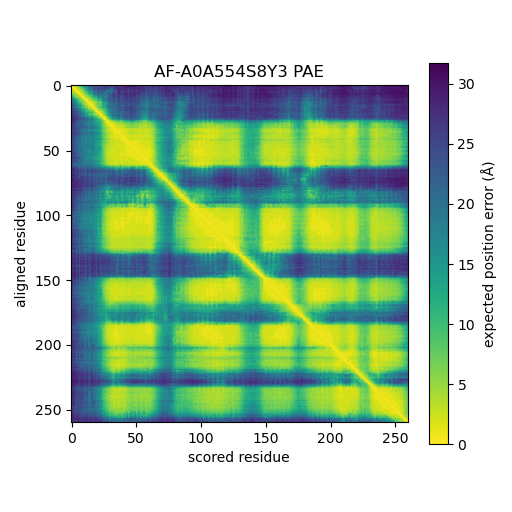38 185 ALA A N 1
ATOM 1435 C CA . ALA A 1 185 ? 14.454 2.073 -7.023 1.00 77.38 185 ALA A CA 1
ATOM 1436 C C . ALA A 1 185 ? 13.259 3.027 -7.095 1.00 77.38 185 ALA A C 1
ATOM 1438 O O . ALA A 1 185 ? 13.194 4.019 -6.360 1.00 77.38 185 ALA A O 1
ATOM 1439 N N . SER A 1 186 ? 12.305 2.720 -7.968 1.00 86.00 186 SER A N 1
ATOM 1440 C CA . SER A 1 186 ? 11.007 3.388 -7.972 1.00 86.00 186 SER A CA 1
ATOM 1441 C C . SER A 1 186 ? 10.223 3.051 -6.701 1.00 86.00 186 SER A C 1
ATOM 1443 O O . SER A 1 186 ? 10.450 2.025 -6.047 1.00 86.00 186 SER A O 1
ATOM 1445 N N . THR A 1 187 ? 9.229 3.871 -6.368 1.00 89.94 187 THR A N 1
ATOM 1446 C CA . THR A 1 187 ? 8.301 3.592 -5.260 1.00 89.94 187 THR A CA 1
ATOM 1447 C C . THR A 1 187 ? 7.587 2.255 -5.467 1.00 89.94 187 THR A C 1
ATOM 1449 O O . THR A 1 187 ? 7.283 1.553 -4.502 1.00 89.94 187 THR A O 1
ATOM 1452 N N . PH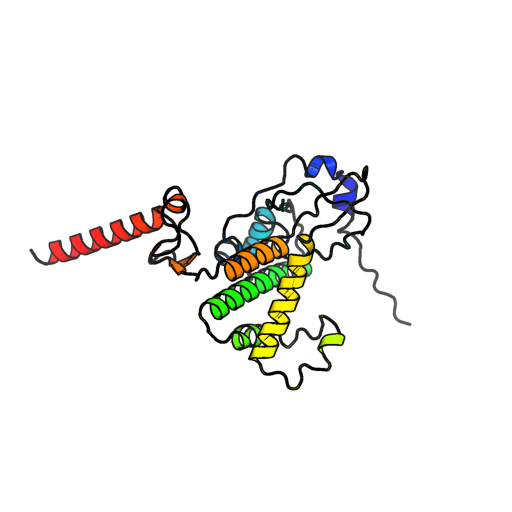E A 1 188 ? 7.358 1.870 -6.727 1.00 91.38 188 PHE A N 1
ATOM 1453 C CA . PHE A 1 188 ? 6.798 0.572 -7.096 1.00 91.38 188 PHE A CA 1
ATOM 1454 C C . PHE A 1 188 ? 7.715 -0.593 -6.707 1.00 91.38 188 PHE A C 1
ATOM 1456 O O . PHE A 1 188 ? 7.265 -1.542 -6.064 1.00 91.38 188 PHE A O 1
ATOM 1463 N N . GLU A 1 189 ? 8.999 -0.525 -7.061 1.00 89.69 189 GLU A N 1
ATOM 1464 C CA . GLU A 1 189 ? 9.981 -1.571 -6.739 1.00 89.69 189 GLU A CA 1
ATOM 1465 C C . GLU A 1 189 ? 10.179 -1.704 -5.232 1.00 89.69 189 GLU A C 1
ATOM 1467 O O . GLU A 1 189 ? 10.132 -2.811 -4.691 1.00 89.69 189 GLU A O 1
ATOM 1472 N N . VAL A 1 190 ? 10.308 -0.573 -4.534 1.00 90.31 190 VAL A N 1
ATOM 1473 C CA . VAL A 1 190 ? 10.384 -0.543 -3.071 1.00 90.31 190 VAL A CA 1
ATOM 1474 C C . VAL A 1 190 ? 9.150 -1.206 -2.456 1.00 90.31 190 VAL A C 1
ATOM 1476 O O . VAL A 1 190 ? 9.282 -2.050 -1.568 1.00 90.31 190 VAL A O 1
ATOM 1479 N N . ALA A 1 191 ? 7.946 -0.879 -2.937 1.00 93.50 191 ALA A N 1
ATOM 1480 C CA . ALA A 1 191 ? 6.723 -1.504 -2.449 1.00 93.50 191 ALA A CA 1
ATOM 1481 C C . ALA A 1 191 ? 6.697 -3.020 -2.707 1.00 93.50 191 ALA A C 1
ATOM 1483 O O . ALA A 1 191 ? 6.317 -3.774 -1.814 1.00 93.50 191 ALA A O 1
ATOM 1484 N N . CYS A 1 192 ? 7.157 -3.481 -3.874 1.00 93.81 192 CYS A N 1
ATOM 1485 C CA . CYS A 1 192 ? 7.258 -4.910 -4.187 1.00 93.81 192 CYS A CA 1
ATOM 1486 C C . CYS A 1 192 ? 8.190 -5.647 -3.216 1.00 93.81 192 CYS A C 1
ATOM 1488 O O . CYS A 1 192 ? 7.843 -6.721 -2.728 1.00 93.81 192 CYS A O 1
ATOM 1490 N N . VAL A 1 193 ? 9.339 -5.057 -2.875 1.00 91.62 193 VAL A N 1
ATOM 1491 C CA . VAL A 1 193 ? 10.272 -5.620 -1.884 1.00 91.62 193 VAL A CA 1
ATOM 1492 C C . VAL A 1 193 ? 9.625 -5.712 -0.503 1.00 91.62 193 VAL A C 1
ATOM 1494 O O . VAL A 1 193 ? 9.733 -6.742 0.166 1.00 91.62 193 VAL A O 1
ATOM 1497 N N . LEU A 1 194 ? 8.927 -4.659 -0.069 1.00 92.06 194 LEU A N 1
ATOM 1498 C CA . LEU A 1 194 ? 8.230 -4.656 1.219 1.00 92.06 194 LEU A CA 1
ATOM 1499 C C . LEU A 1 194 ? 7.121 -5.719 1.270 1.00 92.06 194 LEU A C 1
ATOM 1501 O O . LEU A 1 194 ? 7.042 -6.465 2.245 1.00 92.06 194 LEU A O 1
ATOM 1505 N N . ILE A 1 195 ? 6.325 -5.845 0.206 1.00 94.19 195 ILE A N 1
ATOM 1506 C CA . ILE A 1 195 ? 5.268 -6.859 0.082 1.00 94.19 195 ILE A CA 1
ATOM 1507 C C . ILE A 1 195 ? 5.856 -8.275 0.084 1.00 94.19 195 ILE A C 1
ATOM 1509 O O . ILE A 1 195 ? 5.364 -9.149 0.797 1.00 94.19 195 ILE A O 1
ATOM 1513 N N . PHE A 1 196 ? 6.937 -8.510 -0.661 1.00 93.56 196 PHE A N 1
ATOM 1514 C CA . PHE A 1 196 ? 7.622 -9.803 -0.673 1.00 93.56 196 PHE A CA 1
ATOM 1515 C C . PHE A 1 196 ? 8.126 -10.191 0.721 1.00 93.56 196 PHE A C 1
ATOM 1517 O O . PHE A 1 196 ? 7.898 -11.312 1.178 1.00 93.56 196 PHE A O 1
ATOM 1524 N N . ASN A 1 197 ? 8.758 -9.251 1.428 1.00 90.19 197 ASN A N 1
ATOM 1525 C CA . ASN A 1 197 ? 9.211 -9.470 2.799 1.00 90.19 197 ASN A CA 1
ATOM 1526 C C . ASN A 1 197 ? 8.039 -9.766 3.747 1.00 90.19 197 ASN A C 1
ATOM 1528 O O . ASN A 1 197 ? 8.165 -10.595 4.649 1.00 90.19 197 ASN A O 1
ATOM 1532 N N . ASP A 1 198 ? 6.886 -9.126 3.545 1.00 89.88 198 ASP A N 1
ATOM 1533 C CA . ASP A 1 198 ? 5.686 -9.384 4.337 1.00 89.88 198 ASP A CA 1
ATOM 1534 C C . ASP A 1 198 ? 5.148 -10.806 4.146 1.00 89.88 198 ASP A C 1
ATOM 1536 O O . ASP A 1 198 ? 4.857 -11.478 5.143 1.00 89.88 198 ASP A O 1
ATOM 1540 N N . LEU A 1 199 ? 5.106 -11.283 2.899 1.00 91.19 199 LEU A N 1
ATOM 1541 C CA . LEU A 1 199 ? 4.736 -12.657 2.558 1.00 91.19 199 LEU A CA 1
ATOM 1542 C C . LEU A 1 199 ? 5.732 -13.675 3.126 1.00 91.19 199 LEU A C 1
ATOM 1544 O O . LEU A 1 199 ? 5.326 -14.645 3.770 1.00 91.19 199 LEU A O 1
ATOM 1548 N N . ALA A 1 200 ? 7.034 -13.427 2.959 1.00 90.50 200 ALA A N 1
ATOM 1549 C CA . ALA A 1 200 ? 8.096 -14.297 3.461 1.00 90.50 200 ALA A CA 1
ATOM 1550 C C . ALA A 1 200 ? 8.087 -14.416 4.995 1.00 90.50 200 ALA A C 1
ATOM 1552 O O . ALA A 1 200 ? 8.371 -15.480 5.544 1.00 90.50 200 ALA A O 1
ATOM 1553 N N . GLU A 1 201 ? 7.729 -13.340 5.705 1.00 87.62 201 GLU A N 1
ATOM 1554 C CA . GLU A 1 201 ? 7.569 -13.359 7.162 1.00 87.62 201 GLU A CA 1
ATOM 1555 C C . GLU A 1 201 ? 6.216 -13.938 7.621 1.00 87.62 201 GLU A C 1
ATOM 1557 O O . GLU A 1 201 ? 6.045 -14.174 8.821 1.00 87.62 201 GLU A O 1
ATOM 1562 N N . SER A 1 202 ? 5.263 -14.158 6.704 1.00 86.75 202 SER A N 1
ATOM 1563 C CA . SER A 1 202 ? 3.894 -14.619 6.991 1.00 86.75 202 SER A CA 1
ATOM 1564 C C . SER A 1 202 ? 3.212 -13.803 8.100 1.00 86.75 202 SER A C 1
ATOM 1566 O O . SER A 1 202 ? 2.578 -14.351 9.007 1.00 86.75 202 SER A O 1
ATOM 1568 N N . LEU A 1 203 ? 3.397 -12.478 8.082 1.00 73.88 203 LEU A N 1
ATOM 1569 C CA . LEU A 1 203 ? 2.887 -11.596 9.132 1.00 73.88 203 LEU A CA 1
ATOM 1570 C C . LEU A 1 203 ? 1.567 -10.941 8.709 1.00 73.88 203 LEU A C 1
ATOM 1572 O O . LEU A 1 203 ? 1.578 -10.139 7.779 1.00 73.88 203 LEU A O 1
ATOM 1576 N N . PRO A 1 204 ? 0.449 -11.213 9.408 1.00 81.44 204 PRO A N 1
ATOM 1577 C CA . PRO A 1 204 ? -0.851 -10.679 9.025 1.00 81.44 204 PRO A CA 1
ATOM 1578 C C . PRO A 1 204 ? -0.927 -9.166 9.250 1.00 81.44 204 PRO A C 1
ATOM 1580 O O . PRO A 1 204 ? -0.421 -8.642 10.249 1.00 81.44 204 PRO A O 1
ATOM 1583 N N . TYR A 1 205 ? -1.624 -8.467 8.355 1.00 89.00 205 TYR A N 1
ATOM 1584 C CA . TYR A 1 205 ? -1.915 -7.044 8.521 1.00 89.00 205 TYR A CA 1
ATOM 1585 C C . TYR A 1 205 ? -3.037 -6.834 9.540 1.00 89.00 205 TYR A C 1
ATOM 1587 O O . TYR A 1 205 ? -4.021 -7.580 9.585 1.00 89.00 205 TYR A O 1
ATOM 1595 N N . SER A 1 206 ? -2.879 -5.799 10.360 1.00 88.56 206 SER A N 1
ATOM 1596 C CA . SER A 1 206 ? -3.839 -5.355 11.371 1.00 88.56 206 SER A CA 1
ATOM 1597 C C . SER A 1 206 ? -4.373 -3.963 11.033 1.00 88.56 206 SER A C 1
ATOM 1599 O O . SER A 1 206 ? -3.730 -3.190 10.327 1.00 88.56 206 SER A O 1
ATOM 1601 N N . TYR A 1 207 ? -5.535 -3.620 11.587 1.00 91.12 207 TYR A N 1
ATOM 1602 C CA . TYR A 1 207 ? -6.139 -2.292 11.466 1.00 91.12 207 TYR A CA 1
ATOM 1603 C C . TYR A 1 207 ? -6.058 -1.556 12.798 1.00 91.12 207 TYR A C 1
ATOM 1605 O O . TYR A 1 207 ? -6.265 -2.141 13.864 1.00 91.12 207 TYR A O 1
ATOM 1613 N N . CYS A 1 208 ? -5.713 -0.270 12.762 1.00 92.00 208 CYS A N 1
ATOM 1614 C CA . CYS A 1 208 ? -5.553 0.524 13.973 1.00 92.00 208 CYS A CA 1
ATOM 1615 C C . CYS A 1 208 ? -6.902 0.693 14.675 1.00 92.00 208 CYS A C 1
ATOM 1617 O O . CYS A 1 208 ? -7.795 1.343 14.143 1.00 92.00 208 CYS A O 1
ATOM 1619 N N . ALA A 1 209 ? -7.023 0.198 15.908 1.00 92.62 209 ALA A N 1
ATOM 1620 C CA . ALA A 1 209 ? -8.267 0.269 16.678 1.00 92.62 209 ALA A CA 1
ATOM 1621 C C . ALA A 1 209 ? -8.559 1.652 17.297 1.00 92.62 209 ALA A C 1
ATOM 1623 O O . ALA A 1 209 ? -9.419 1.764 18.169 1.00 92.62 209 ALA A O 1
ATOM 1624 N N . ASP A 1 210 ? -7.808 2.687 16.916 1.00 93.44 210 ASP A N 1
ATOM 1625 C CA . ASP A 1 210 ? -8.187 4.069 17.220 1.00 93.44 210 ASP A CA 1
ATOM 1626 C C . ASP A 1 210 ? -9.293 4.444 16.243 1.00 93.44 210 ASP A C 1
ATOM 1628 O O . ASP A 1 210 ? -9.102 4.374 15.028 1.00 93.44 210 ASP A O 1
ATOM 1632 N N . GLU A 1 211 ? -10.432 4.839 16.800 1.00 91.56 211 GLU A N 1
ATOM 1633 C CA . GLU A 1 211 ? -11.653 5.169 16.065 1.00 91.56 211 GLU A CA 1
ATOM 1634 C C . GLU A 1 211 ? -11.460 6.294 15.042 1.00 91.56 211 GLU A C 1
ATOM 1636 O O . GLU A 1 211 ? -12.263 6.431 14.128 1.00 91.56 211 GLU A O 1
ATOM 1641 N N . THR A 1 212 ? -10.405 7.101 15.188 1.00 91.56 212 THR A N 1
ATOM 1642 C CA . THR A 1 212 ? -10.061 8.167 14.236 1.00 91.56 212 THR A CA 1
ATOM 1643 C C . THR A 1 212 ? -8.982 7.800 13.223 1.00 91.56 212 THR A C 1
ATOM 1645 O O . THR A 1 212 ? -8.687 8.609 12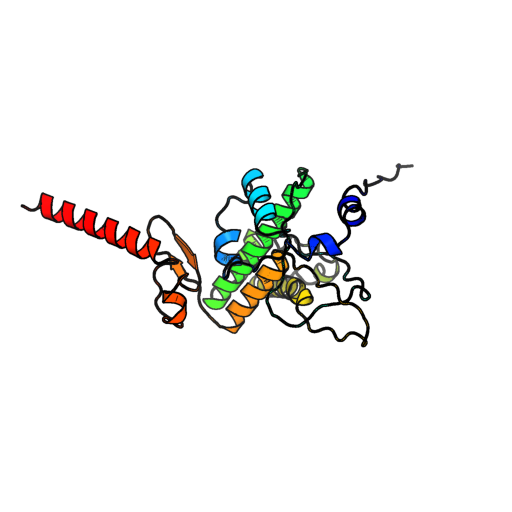.353 1.00 91.56 212 THR A O 1
ATOM 1648 N N . CYS A 1 213 ? -8.382 6.611 13.322 1.00 91.00 213 CYS A N 1
ATOM 1649 C CA . CYS A 1 213 ? -7.276 6.203 12.459 1.00 91.00 213 CYS A CA 1
ATOM 1650 C C . CYS A 1 213 ? -7.696 5.143 11.440 1.00 91.00 213 CYS A C 1
ATOM 1652 O O . CYS A 1 213 ? -7.574 5.372 10.244 1.00 91.00 213 CYS A O 1
ATOM 1654 N N . GLY A 1 214 ? -8.098 3.950 11.895 1.00 87.56 214 GLY A N 1
ATOM 1655 C CA . GLY A 1 214 ? -8.451 2.832 11.010 1.00 87.56 214 GLY A CA 1
ATOM 1656 C C . GLY A 1 214 ? -7.347 2.317 10.067 1.00 87.56 214 GLY A C 1
ATOM 1657 O O . GLY A 1 214 ? -7.591 1.359 9.350 1.00 87.56 214 GLY A O 1
ATOM 1658 N N . ARG A 1 215 ? -6.136 2.896 10.052 1.00 90.00 215 ARG A N 1
ATOM 1659 C CA . ARG A 1 215 ? -5.078 2.547 9.085 1.00 90.00 215 ARG A CA 1
ATOM 1660 C C . ARG A 1 215 ? -4.580 1.110 9.222 1.00 90.00 215 ARG A C 1
ATOM 1662 O O . ARG A 1 215 ? -4.473 0.594 10.341 1.00 90.00 215 ARG A O 1
ATOM 1669 N N . ARG A 1 216 ? -4.179 0.530 8.088 1.00 90.88 216 ARG A N 1
ATOM 1670 C CA . ARG A 1 216 ? -3.460 -0.747 8.004 1.00 90.88 216 ARG A CA 1
ATOM 1671 C C . ARG A 1 216 ? -2.045 -0.603 8.550 1.00 90.88 216 ARG A C 1
ATOM 1673 O O . ARG A 1 216 ? -1.380 0.412 8.343 1.00 90.88 216 ARG A O 1
ATOM 1680 N N . PHE A 1 217 ? -1.593 -1.613 9.279 1.00 90.06 217 PHE A N 1
ATOM 1681 C CA . PHE A 1 217 ? -0.227 -1.695 9.772 1.00 90.06 217 PHE A CA 1
ATOM 1682 C C . PHE A 1 217 ? 0.151 -3.134 10.108 1.00 90.06 217 PHE A C 1
ATOM 1684 O O . PHE A 1 217 ? -0.703 -3.976 10.389 1.00 90.06 217 PHE A O 1
ATOM 1691 N N . LYS A 1 218 ? 1.454 -3.399 10.146 1.00 85.56 218 LYS A N 1
ATOM 1692 C CA . LYS A 1 218 ? 2.001 -4.709 10.516 1.00 85.56 218 LYS A CA 1
ATOM 1693 C C . LYS A 1 218 ? 2.666 -4.670 11.891 1.00 85.56 218 LYS A C 1
ATOM 1695 O O . LYS A 1 218 ? 2.574 -5.622 12.666 1.00 85.56 218 LYS A O 1
ATOM 1700 N N . ARG A 1 219 ? 3.320 -3.560 12.231 1.00 80.50 219 ARG A N 1
ATOM 1701 C CA . ARG A 1 219 ? 4.019 -3.333 13.499 1.00 80.50 219 ARG A CA 1
ATOM 1702 C C . ARG A 1 219 ? 3.680 -1.948 14.046 1.00 80.50 219 ARG A C 1
ATOM 1704 O O . ARG A 1 219 ? 3.464 -0.982 13.313 1.00 80.50 219 ARG A O 1
ATOM 1711 N N . GLN A 1 220 ? 3.632 -1.827 15.369 1.00 79.31 220 GLN A N 1
ATOM 1712 C CA . GLN A 1 220 ? 3.541 -0.509 15.993 1.00 79.31 220 GLN A CA 1
ATOM 1713 C C . GLN A 1 220 ? 4.845 0.259 15.736 1.00 79.31 220 GLN A C 1
ATOM 1715 O O . GLN A 1 220 ? 5.924 -0.275 15.977 1.00 79.31 220 GLN A O 1
ATOM 1720 N N . ILE A 1 221 ? 4.767 1.516 15.290 1.00 75.50 221 ILE A N 1
ATOM 1721 C CA . ILE A 1 221 ? 5.961 2.361 15.114 1.00 75.50 221 ILE A CA 1
ATOM 1722 C C . ILE A 1 221 ? 6.476 2.861 16.473 1.00 75.50 221 ILE A C 1
ATOM 1724 O O . ILE A 1 221 ? 5.698 3.240 17.348 1.00 75.50 221 ILE A O 1
ATOM 1728 N N . GLY A 1 222 ? 7.801 2.933 16.636 1.00 68.56 222 GLY A N 1
ATOM 1729 C CA . GLY A 1 222 ? 8.471 3.589 17.767 1.00 68.56 222 GLY A CA 1
ATOM 1730 C C . GLY A 1 222 ? 9.196 2.624 18.707 1.00 68.56 222 GLY A C 1
ATOM 1731 O O . GLY A 1 222 ? 9.446 1.475 18.367 1.00 68.56 222 GLY A O 1
ATOM 1732 N N . ARG A 1 223 ? 9.545 3.079 19.920 1.00 57.12 223 ARG A N 1
ATOM 1733 C CA . ARG A 1 223 ? 10.372 2.307 20.881 1.00 57.12 223 ARG A CA 1
ATOM 1734 C C . ARG A 1 223 ? 9.769 0.953 21.294 1.00 57.12 223 ARG A C 1
ATOM 1736 O O . ARG A 1 223 ? 10.501 0.074 21.737 1.00 57.12 223 ARG A O 1
ATOM 1743 N N . ALA A 1 224 ? 8.455 0.781 21.144 1.00 54.34 224 ALA A N 1
ATOM 1744 C CA . ALA A 1 224 ? 7.760 -0.484 21.387 1.00 54.34 224 ALA A CA 1
ATOM 1745 C C . ALA A 1 224 ? 7.980 -1.523 20.265 1.00 54.34 224 ALA A C 1
ATOM 1747 O O . ALA A 1 224 ? 7.948 -2.723 20.536 1.00 54.34 224 ALA A O 1
ATOM 1748 N N . ALA A 1 225 ? 8.325 -1.079 19.046 1.00 55.44 225 ALA A N 1
ATOM 1749 C CA . ALA A 1 225 ? 8.611 -1.942 17.894 1.00 55.44 225 ALA A CA 1
ATOM 1750 C C . ALA A 1 225 ? 9.755 -2.936 18.156 1.00 55.44 225 ALA A C 1
ATOM 1752 O O . ALA A 1 225 ? 9.828 -3.986 17.526 1.00 55.44 225 ALA A O 1
ATOM 1753 N N . GLN A 1 226 ? 10.656 -2.599 19.085 1.00 52.62 226 GLN A N 1
ATOM 1754 C CA . GLN A 1 226 ? 11.850 -3.381 19.400 1.00 52.62 226 GLN A CA 1
ATOM 1755 C C . GLN A 1 226 ? 11.594 -4.509 20.417 1.00 52.62 226 GLN A C 1
ATOM 1757 O O . GLN A 1 226 ? 12.465 -5.352 20.607 1.00 52.62 226 GLN A O 1
ATOM 1762 N N . ARG A 1 227 ? 10.433 -4.521 21.094 1.00 51.47 227 ARG A N 1
ATOM 1763 C CA . ARG A 1 227 ? 10.119 -5.482 22.173 1.00 51.47 227 ARG A CA 1
ATOM 1764 C C . ARG A 1 227 ? 8.919 -6.376 21.873 1.00 51.47 227 ARG A C 1
ATOM 1766 O O . ARG A 1 227 ? 8.935 -7.538 22.263 1.00 51.47 227 ARG A O 1
ATOM 1773 N N . GLU A 1 228 ? 7.914 -5.882 21.157 1.00 50.53 228 GLU A N 1
ATOM 1774 C CA . GLU A 1 228 ? 6.730 -6.671 20.793 1.00 50.53 228 GLU A CA 1
ATOM 1775 C C . GLU A 1 228 ? 6.916 -7.327 19.428 1.00 50.53 228 GLU A C 1
ATOM 1777 O O . GLU A 1 228 ? 6.310 -6.982 18.414 1.00 50.53 228 GLU A O 1
ATOM 1782 N N . GLY A 1 229 ? 7.805 -8.317 19.416 1.00 49.44 229 GLY A N 1
ATOM 1783 C CA . GLY A 1 229 ? 7.894 -9.269 18.328 1.00 49.44 229 GLY A CA 1
ATOM 1784 C C . GLY A 1 229 ? 6.580 -10.040 18.192 1.00 49.44 229 GLY A C 1
ATOM 1785 O O . GLY A 1 229 ? 6.312 -10.971 18.942 1.00 49.44 229 GLY A O 1
ATOM 1786 N N . ARG A 1 230 ? 5.827 -9.695 17.146 1.00 53.00 230 ARG A N 1
ATOM 1787 C CA . ARG A 1 230 ? 4.964 -10.589 16.354 1.00 53.00 230 ARG A CA 1
ATOM 1788 C C . ARG A 1 230 ? 3.509 -10.812 16.774 1.00 53.00 230 ARG A C 1
ATOM 1790 O O . ARG A 1 230 ? 2.804 -11.388 15.954 1.00 53.00 230 ARG A O 1
ATOM 1797 N N . ARG A 1 231 ? 2.998 -10.372 17.934 1.00 51.59 231 ARG A N 1
ATOM 1798 C CA . ARG A 1 231 ? 1.556 -10.537 18.259 1.00 51.59 231 ARG A CA 1
ATOM 1799 C C . ARG A 1 231 ? 1.014 -9.420 19.157 1.00 51.59 231 ARG A C 1
ATOM 1801 O O . ARG A 1 231 ? 1.586 -9.152 20.203 1.00 51.59 231 ARG A O 1
ATOM 1808 N N . GLY A 1 232 ? -0.125 -8.830 18.777 1.00 62.03 232 GLY A N 1
ATOM 1809 C CA . GLY A 1 232 ? -0.989 -8.088 19.709 1.00 62.03 232 GLY A CA 1
ATOM 1810 C C . GLY A 1 232 ? -0.917 -6.558 19.685 1.00 62.03 232 GLY A C 1
ATOM 1811 O O . GLY A 1 232 ? -1.589 -5.922 20.497 1.00 62.03 232 GLY A O 1
ATOM 1812 N N . ALA A 1 233 ? -0.173 -5.941 18.763 1.00 76.88 233 ALA A N 1
ATOM 1813 C CA . ALA A 1 233 ? -0.245 -4.492 18.605 1.00 76.88 233 ALA A CA 1
ATOM 1814 C C . ALA A 1 233 ? -1.644 -4.101 18.101 1.00 76.88 233 ALA A C 1
ATOM 1816 O O . ALA A 1 233 ? -2.018 -4.412 16.977 1.00 76.88 233 ALA A O 1
ATOM 1817 N N . LYS A 1 234 ? -2.425 -3.424 18.949 1.00 87.38 234 LYS A N 1
ATOM 1818 C CA . LYS A 1 234 ? -3.788 -2.953 18.637 1.00 87.38 234 LYS A CA 1
ATOM 1819 C C . LYS A 1 234 ? -3.805 -1.593 17.917 1.00 87.38 234 LYS A C 1
ATOM 1821 O O . LYS A 1 234 ? -4.802 -1.212 17.308 1.00 87.38 234 LYS A O 1
ATOM 1826 N N . PHE A 1 235 ? -2.701 -0.849 17.985 1.00 89.56 235 PHE A N 1
ATOM 1827 C CA . PHE A 1 235 ? -2.594 0.512 17.462 1.00 89.56 235 PHE A CA 1
ATOM 1828 C C . PHE A 1 235 ? -1.318 0.678 16.634 1.00 89.56 235 PHE A C 1
ATOM 1830 O O . PHE A 1 235 ? -0.247 0.242 17.058 1.00 89.56 235 PHE A O 1
ATOM 1837 N N . CYS A 1 236 ? -1.410 1.383 15.503 1.00 88.69 236 CYS A N 1
ATOM 1838 C CA . CYS A 1 236 ? -0.270 1.602 14.604 1.00 88.69 236 CYS A CA 1
ATOM 1839 C C . CYS A 1 236 ? 0.814 2.529 15.194 1.00 88.69 236 CYS A C 1
ATOM 1841 O O . CYS A 1 236 ? 1.958 2.523 14.728 1.00 88.69 236 CYS A O 1
ATOM 1843 N N . SER A 1 237 ? 0.475 3.305 16.234 1.00 87.94 237 SER A N 1
ATOM 1844 C CA . SER A 1 237 ? 1.397 4.169 16.977 1.00 87.94 237 SER A CA 1
ATOM 1845 C C . SER A 1 237 ? 1.041 4.244 18.475 1.00 87.94 237 SER A C 1
ATOM 1847 O O . SER A 1 237 ? -0.118 4.046 18.858 1.00 87.94 237 SER A O 1
ATOM 1849 N N . PRO A 1 238 ? 2.005 4.573 19.358 1.00 87.25 238 PRO A N 1
ATOM 1850 C CA . PRO A 1 238 ? 1.735 4.838 20.772 1.00 87.25 238 PRO A CA 1
ATOM 1851 C C . PRO A 1 238 ? 0.815 6.043 20.991 1.00 87.25 238 PRO A C 1
ATOM 1853 O O . PRO A 1 238 ? 0.104 6.104 21.994 1.00 87.25 238 PRO A O 1
ATOM 1856 N N . GLN A 1 239 ? 0.818 7.008 20.066 1.00 90.06 239 GLN A N 1
ATOM 1857 C CA . GLN A 1 239 ? -0.043 8.182 20.158 1.00 90.06 239 GLN A CA 1
ATOM 1858 C C . GLN A 1 239 ? -1.517 7.799 20.001 1.00 90.06 239 GLN A C 1
ATOM 1860 O O . GLN A 1 239 ? -2.338 8.239 20.801 1.00 90.06 239 GLN A O 1
ATOM 1865 N N . HIS A 1 240 ? -1.838 6.917 19.053 1.00 91.25 240 HIS A N 1
ATOM 1866 C CA . HIS A 1 240 ? -3.199 6.406 18.863 1.00 91.25 240 HIS A CA 1
ATOM 1867 C C . HIS A 1 240 ? -3.692 5.611 20.079 1.00 91.25 240 HIS A C 1
ATOM 1869 O O . HIS A 1 240 ? -4.808 5.824 20.549 1.00 91.25 240 HIS A O 1
ATOM 1875 N N . ALA A 1 241 ? -2.825 4.805 20.701 1.00 90.38 241 ALA A N 1
ATOM 1876 C CA . ALA A 1 241 ? -3.158 4.118 21.952 1.00 90.38 241 ALA A CA 1
ATOM 1877 C C . ALA A 1 241 ? -3.517 5.102 23.089 1.00 90.38 241 ALA A C 1
ATOM 1879 O O . ALA A 1 241 ? -4.486 4.899 23.828 1.00 90.38 241 ALA A O 1
ATOM 1880 N N . ARG A 1 242 ? -2.758 6.201 23.222 1.00 90.75 242 ARG A N 1
ATOM 1881 C CA . ARG A 1 242 ? -3.020 7.256 24.218 1.00 90.75 242 ARG A CA 1
ATOM 1882 C C . ARG A 1 242 ? -4.301 8.021 23.909 1.00 90.75 242 ARG A C 1
ATOM 1884 O O . ARG A 1 242 ? -5.085 8.255 24.828 1.00 90.75 242 ARG A O 1
ATOM 1891 N N . ASN A 1 243 ? -4.513 8.394 22.649 1.00 93.25 243 ASN A N 1
ATOM 1892 C CA . ASN A 1 243 ? -5.705 9.110 22.203 1.00 93.25 243 ASN A CA 1
ATOM 1893 C C . ASN A 1 243 ? -6.966 8.291 22.500 1.00 93.25 243 ASN A C 1
ATOM 1895 O O . ASN A 1 243 ? -7.876 8.799 23.156 1.00 93.25 243 ASN A O 1
ATOM 1899 N N . GLN A 1 244 ? -6.980 7.010 22.116 1.00 94.06 244 GLN A N 1
ATOM 1900 C CA . GLN A 1 244 ? -8.094 6.106 22.398 1.00 94.06 244 GLN A CA 1
ATOM 1901 C C . GLN A 1 244 ? -8.336 5.965 23.911 1.00 94.06 244 GLN A C 1
ATOM 1903 O O . GLN A 1 244 ? -9.454 6.175 24.382 1.00 94.06 244 GLN A O 1
ATOM 1908 N N . SER A 1 245 ? -7.276 5.754 24.702 1.00 92.81 245 SER A N 1
ATOM 1909 C CA . SER A 1 245 ? -7.379 5.670 26.170 1.00 92.81 245 SER A CA 1
ATOM 1910 C C . SER A 1 245 ? -7.964 6.944 26.799 1.00 92.81 245 SER A C 1
ATOM 1912 O O . SER A 1 245 ? -8.736 6.881 27.756 1.00 92.81 245 SER A O 1
ATOM 1914 N N . GLN A 1 246 ? -7.608 8.130 26.289 1.00 94.12 246 GLN A N 1
ATOM 1915 C CA . GLN A 1 246 ? -8.169 9.396 26.770 1.00 94.12 246 GLN A CA 1
ATOM 1916 C C . GLN A 1 246 ? -9.656 9.532 26.427 1.00 94.12 246 GLN A C 1
ATOM 1918 O O . GLN A 1 246 ? -10.427 10.000 27.267 1.00 94.12 246 GLN A O 1
ATOM 1923 N N . ARG A 1 247 ? -10.073 9.117 25.224 1.00 93.12 247 ARG A N 1
ATOM 1924 C CA . ARG A 1 247 ? -11.487 9.113 24.818 1.00 93.12 247 ARG A CA 1
ATOM 1925 C C . ARG A 1 247 ? -12.308 8.191 25.717 1.00 93.12 247 ARG A C 1
ATOM 1927 O O . ARG A 1 247 ? -13.325 8.626 26.250 1.00 93.12 247 ARG A O 1
ATOM 1934 N N . GLU A 1 248 ? -11.835 6.971 25.957 1.00 94.38 248 GLU A N 1
ATOM 1935 C CA . GLU A 1 248 ? -12.494 5.996 26.837 1.00 94.38 248 GLU A CA 1
ATOM 1936 C C . GLU A 1 248 ? -12.626 6.516 28.273 1.00 94.38 248 GLU A C 1
ATOM 1938 O O . GLU A 1 248 ? -13.708 6.453 28.857 1.00 94.38 248 GLU A O 1
ATOM 1943 N N . ARG A 1 249 ? -11.573 7.139 28.822 1.00 93.62 249 ARG A N 1
ATOM 1944 C CA . ARG A 1 249 ? -11.639 7.794 30.141 1.00 93.62 249 ARG A CA 1
ATOM 1945 C C . ARG A 1 249 ? -12.671 8.920 30.184 1.00 93.62 249 ARG A C 1
ATOM 1947 O O . ARG A 1 249 ? -13.430 9.003 31.145 1.00 93.62 249 ARG A O 1
ATOM 1954 N N . ARG A 1 250 ? -12.724 9.777 29.155 1.00 93.00 250 ARG A N 1
ATOM 1955 C CA . ARG A 1 250 ? -13.719 10.863 29.062 1.00 93.00 250 ARG A CA 1
ATOM 1956 C C . ARG A 1 250 ? -15.144 10.315 28.960 1.00 93.00 250 ARG A C 1
ATOM 1958 O O . ARG A 1 250 ? -16.040 10.884 29.575 1.00 93.00 250 ARG A O 1
ATOM 1965 N N . ARG A 1 251 ? -15.354 9.212 28.232 1.00 94.12 251 ARG A N 1
ATOM 1966 C CA . ARG A 1 251 ? -16.651 8.517 28.162 1.00 94.12 251 ARG A CA 1
ATOM 1967 C C . ARG A 1 251 ? -17.051 7.972 29.526 1.00 94.12 251 ARG A C 1
ATOM 1969 O O . ARG A 1 251 ? -18.114 8.331 30.010 1.00 94.12 251 ARG A O 1
ATOM 1976 N N . ALA A 1 252 ? -16.165 7.222 30.181 1.00 91.88 252 ALA A N 1
ATOM 1977 C CA . ALA A 1 252 ? -16.418 6.658 31.505 1.00 91.88 252 ALA A CA 1
ATOM 1978 C C . ALA A 1 252 ? -16.701 7.734 32.569 1.00 91.88 252 ALA A C 1
ATOM 1980 O O . ALA A 1 252 ? -17.520 7.518 33.459 1.00 91.88 252 ALA A O 1
ATOM 1981 N N . ALA A 1 253 ? -16.046 8.897 32.481 1.00 91.31 253 ALA A N 1
ATOM 1982 C CA . ALA A 1 253 ? -16.314 10.027 33.369 1.00 91.31 253 ALA A CA 1
ATOM 1983 C C . ALA A 1 253 ? -17.723 10.613 33.167 1.00 91.31 253 ALA A C 1
ATOM 1985 O O . ALA A 1 253 ? -18.381 10.934 34.152 1.00 91.31 253 ALA A O 1
ATOM 1986 N N . ARG A 1 254 ? -18.210 10.704 31.920 1.00 90.25 254 ARG A N 1
ATOM 1987 C CA . ARG A 1 254 ? -19.582 11.156 31.621 1.00 90.25 254 ARG A CA 1
ATOM 1988 C C . ARG A 1 254 ? -20.624 10.176 32.152 1.00 90.25 254 ARG A C 1
ATOM 1990 O O . ARG A 1 254 ? -21.517 10.591 32.874 1.00 90.25 254 ARG A O 1
ATOM 1997 N N . THR A 1 255 ? -20.443 8.876 31.907 1.00 86.69 255 THR A N 1
ATOM 1998 C CA . THR A 1 255 ? -21.390 7.845 32.371 1.00 86.69 255 THR A CA 1
ATOM 1999 C C . THR A 1 255 ? -21.469 7.767 33.897 1.00 86.69 255 THR A C 1
ATOM 2001 O O . THR A 1 255 ? -22.526 7.484 34.445 1.00 86.69 255 THR A O 1
ATOM 2004 N N . LYS A 1 256 ? -20.358 8.026 34.603 1.00 80.62 256 LYS A N 1
ATOM 2005 C CA . LYS A 1 256 ? -20.343 8.096 36.074 1.00 80.62 256 LYS A CA 1
ATOM 2006 C C . LYS A 1 256 ? -20.963 9.384 36.620 1.00 80.62 256 LYS A C 1
ATOM 2008 O O . LYS A 1 256 ? -21.546 9.337 37.693 1.00 80.62 256 LYS A O 1
ATOM 2013 N N . GLY A 1 257 ? -20.826 10.505 35.910 1.00 71.12 257 GLY A N 1
ATOM 2014 C CA . GLY A 1 257 ? -21.433 11.785 36.290 1.00 71.12 257 GLY A CA 1
ATOM 2015 C C . GLY A 1 257 ? -22.943 11.855 36.048 1.00 71.12 257 GLY A C 1
ATOM 2016 O O . GLY A 1 257 ? -23.614 12.632 36.705 1.00 71.12 257 GLY A O 1
ATOM 2017 N N . GLU A 1 258 ? -23.481 11.037 35.141 1.00 59.47 258 GLU A N 1
ATOM 2018 C CA . GLU A 1 258 ? -24.929 10.908 34.896 1.00 59.47 258 GLU A CA 1
ATOM 2019 C C . GLU A 1 258 ? -25.632 9.954 35.884 1.00 59.47 258 GLU A C 1
ATOM 2021 O O . GLU A 1 258 ? -26.858 9.894 35.913 1.00 59.47 258 GLU A O 1
ATOM 2026 N N . ALA A 1 259 ? -24.870 9.199 36.685 1.00 56.25 259 ALA A N 1
ATOM 2027 C CA . ALA A 1 259 ? -25.378 8.172 37.599 1.00 56.25 259 ALA A CA 1
ATOM 2028 C C . ALA A 1 259 ? -25.321 8.562 39.093 1.00 56.25 259 ALA A C 1
ATOM 2030 O O . ALA A 1 259 ? -25.605 7.713 39.941 1.00 56.25 259 ALA A O 1
ATOM 2031 N N . GLY A 1 260 ? -24.928 9.797 39.424 1.00 47.09 260 GLY A N 1
ATOM 2032 C CA . GLY A 1 260 ? -24.848 10.324 40.794 1.00 47.09 260 GLY A CA 1
ATOM 2033 C C . GLY A 1 260 ? -25.575 11.649 40.926 1.00 47.09 260 GLY A C 1
ATOM 2034 O O . GLY A 1 260 ? -26.111 11.892 42.027 1.00 47.09 260 GLY A O 1
#

Secondary structure (DSSP, 8-state):
---------TTSHHHHHH-HHHHTTT--BPPPTTTTTTGGGSS-TT-HHHHHHHHHHH---S-------TTS------S-PPB---TT----HHHHHHHHHHHHHHHHHHHHHHHHHHT--SHHHHHHTTGGG-TTS-TTTTTTGGG--HHHHHHHHHHHHHHHHHGGGS-----TT---------HHHHHHHHHHHHHHTTPPPEE--STTT--EESS--SGGGGT--SS---SSSHHHHHHHHHHHHHHHHHHHHS--

Mean predicted aligned error: 12.44 Å

pLDDT: mean 71.62, std 21.82, range [22.52, 95.56]

Radius of gyration: 22.12 Å; Cα contacts (8 Å, |Δi|>4): 280; chains: 1; bounding box: 62×41×88 Å

Foldseek 3Di:
DDDDDDDDPPPPVVDVPPDVVVQVPPFFDQDDQCCLFFVLPPDDLPPLVSLLVSCQVQNQLALPPPPPPVLQFADDDDPRQGAGRDPPDPDDPVNSVRSSVSSVVSNLLLVLLQCVLVVHQSLVSCVVVVVVPVCVVDVVVVPPPPDDDSSRVRVVVSVVQLVSLCVLVDDDDDDPPRDHDHPRRGSSSVSSVSSVVCNVVSQHWAFAPQPVGRTIDRAADDPVRVPPPHDDDNHNYPVSVVVSVVVVVVVVVVVVVVVD

Organism: NCBI:txid2590901